Protein AF-A0A4R0YA84-F1 (afdb_monomer_lite)

Secondary structure (DSSP, 8-state):
-PPPPPP-PPPPPP---------------PPPP-------------------------------------------PPPP-PSP---------HHHHHHHHHTTT-SS--HHHHTTTTTSTT--PPPGGGTTTTHHHHHHHHHHHHHH---EEEEE----HHHH-HHHHT-TT--TT-TTTTT--EEEEETTS-HHHHHHHHHHHTTT-EEEESS-------B-TTS-B--PPPPPEEEE----BTTB----EEEE---EEEE-TTT--EEEESS----TT------

Foldseek 3Di:
DDDDDDDDDDDDDDDDDDDDDDDDDDDDDDDDDDDDDDDDDDDDDDDDDDDDDDDDDDDDDDDDDDDDDDDDPPPDDDPPPPDDDPPPPQPDPLVVLQVVVVLQVQPQDGSVQLQAPCPPVQHHGDDPLLSLVQSVQVQVVSVLCVVPVFRKRWHAFAGDLCCLPCVNPVHVPRDNLDVNPSGFKIKIATPPDAPVVSVVVVVVQALPDKTKGQADGDRDWDQDPVNDTNPFADAFPWDFPPDADPVGDTTTTMGRAHWDWDQQDPPRIIMTGRGDDPPPDPDCDHD

pLDDT: mean 70.47, std 22.44, range [32.22, 98.12]

Sequence (287 aa):
MTPPPAWRPSAPASGWRCAGRERMSTRRRRAPRCTHRWASATDATRPPARRDRTATAGPYQCLTGACRRRHSRRRRSAPQQGPGRQDMAFNFDRGRFDRFVAALELKHFTSGELLVGQYRKRNHPPPEELWCNMVPTIIVLDALREKHGGSVQLISGYRSEAYNDPEASNNPGRAKLSYHQAYSAFDFRMEGVKKDDLVKTLQSWNKSKWFTSPVGFARKNANLPSGAVIRIGVMPQVYSLGGFTAWGLLPACAFQFKGWWKSYAKSNFVHFDTRGEKLGSETDEDD

Structure (mmCIF, N/CA/C/O backbone):
data_AF-A0A4R0YA84-F1
#
_entry.id   AF-A0A4R0YA84-F1
#
loop_
_atom_site.group_PDB
_atom_site.id
_atom_site.type_symbol
_atom_site.label_atom_id
_atom_site.label_alt_id
_atom_site.label_comp_id
_atom_site.label_asym_id
_atom_site.label_entity_id
_atom_site.label_seq_id
_atom_site.pdbx_PDB_ins_code
_atom_site.Cartn_x
_atom_site.Cartn_y
_atom_site.Cartn_z
_atom_site.occupancy
_atom_site.B_iso_or_equiv
_atom_site.auth_seq_id
_atom_site.auth_comp_id
_atom_site.auth_asym_id
_atom_site.auth_atom_id
_atom_site.pdbx_PDB_model_num
ATOM 1 N N . MET A 1 1 ? 12.526 -56.088 23.223 1.00 51.94 1 MET A N 1
ATOM 2 C CA . MET A 1 1 ? 12.127 -54.681 22.997 1.00 51.94 1 MET A CA 1
ATOM 3 C C . MET A 1 1 ? 10.798 -54.460 23.692 1.00 51.94 1 MET A C 1
ATOM 5 O O . MET A 1 1 ? 9.910 -55.281 23.505 1.00 51.94 1 MET A O 1
ATOM 9 N N . THR A 1 2 ? 10.679 -53.417 24.507 1.00 49.62 2 THR A N 1
ATOM 10 C CA . THR A 1 2 ? 9.477 -53.133 25.312 1.00 49.62 2 THR A CA 1
ATOM 11 C C . THR A 1 2 ? 8.697 -51.987 24.658 1.00 49.62 2 THR A C 1
ATOM 13 O O . THR A 1 2 ? 9.339 -51.013 24.258 1.00 49.62 2 THR A O 1
ATOM 16 N N . PRO A 1 3 ? 7.361 -52.059 24.511 1.00 57.03 3 PRO A N 1
ATOM 17 C CA . PRO A 1 3 ? 6.587 -50.944 23.968 1.00 57.03 3 PRO A CA 1
ATOM 18 C C . PRO A 1 3 ? 6.582 -49.740 24.933 1.00 57.03 3 PRO A C 1
ATOM 20 O O . PRO A 1 3 ? 6.649 -49.936 26.150 1.00 57.03 3 PRO A O 1
ATOM 23 N N . PRO A 1 4 ? 6.487 -48.497 24.423 1.00 59.09 4 PRO A N 1
ATOM 24 C CA . PRO A 1 4 ? 6.381 -47.305 25.261 1.00 59.09 4 PRO A CA 1
ATOM 25 C C . PRO A 1 4 ? 5.018 -47.237 25.983 1.00 59.09 4 PRO A C 1
ATOM 27 O O . PRO A 1 4 ? 4.022 -47.753 25.468 1.00 59.09 4 PRO A O 1
ATOM 30 N N . PRO A 1 5 ? 4.938 -46.590 27.161 1.00 60.94 5 PRO A N 1
ATOM 31 C CA . PRO A 1 5 ? 3.697 -46.479 27.922 1.00 60.94 5 PRO A CA 1
ATOM 32 C C . PRO A 1 5 ? 2.674 -45.563 27.233 1.00 60.94 5 PRO A C 1
ATOM 34 O O . PRO A 1 5 ? 3.017 -44.509 26.697 1.00 60.94 5 PRO A O 1
ATOM 37 N N . ALA A 1 6 ? 1.396 -45.945 27.292 1.00 52.34 6 ALA A N 1
ATOM 38 C CA . ALA A 1 6 ? 0.301 -45.167 26.720 1.00 52.34 6 ALA A CA 1
ATOM 39 C C . ALA A 1 6 ? 0.068 -43.850 27.485 1.00 52.34 6 ALA A C 1
ATOM 41 O O . ALA A 1 6 ? -0.064 -43.836 28.711 1.00 52.34 6 ALA A O 1
ATOM 42 N N . TRP A 1 7 ? -0.024 -42.744 26.746 1.00 52.88 7 TRP A N 1
ATOM 43 C CA . TRP A 1 7 ? -0.229 -41.404 27.297 1.00 52.88 7 TRP A CA 1
ATOM 44 C C . TRP A 1 7 ? -1.671 -41.236 27.808 1.00 52.88 7 TRP A C 1
ATOM 46 O O . TRP A 1 7 ? -2.624 -41.534 27.088 1.00 52.88 7 TRP A O 1
ATOM 56 N N . ARG A 1 8 ? -1.847 -40.742 29.041 1.00 53.53 8 ARG A N 1
ATOM 57 C CA . ARG A 1 8 ? -3.161 -40.390 29.611 1.00 53.53 8 ARG A CA 1
ATOM 58 C C . ARG A 1 8 ? -3.266 -38.868 29.772 1.00 53.53 8 ARG A C 1
ATOM 60 O O . ARG A 1 8 ? -2.368 -38.291 30.381 1.00 53.53 8 ARG A O 1
ATOM 67 N N . PRO A 1 9 ? -4.342 -38.215 29.295 1.00 48.38 9 PRO A N 1
ATOM 68 C CA . PRO A 1 9 ? -4.555 -36.793 29.537 1.00 48.38 9 PRO A CA 1
ATOM 69 C C . PRO A 1 9 ? -4.981 -36.542 30.992 1.00 48.38 9 PRO A C 1
ATOM 71 O O . PRO A 1 9 ? -5.860 -37.225 31.521 1.00 48.38 9 PRO A O 1
ATOM 74 N N . SER A 1 10 ? -4.382 -35.537 31.629 1.00 52.59 10 SER A N 1
ATOM 75 C CA . SER A 1 10 ? -4.775 -35.074 32.965 1.00 52.59 10 SER A CA 1
ATOM 76 C C . SER A 1 10 ? -6.076 -34.269 32.912 1.00 52.59 10 SER A C 1
ATOM 78 O O . SER A 1 10 ? -6.243 -33.406 32.051 1.00 52.59 10 SER A O 1
ATOM 80 N N . ALA A 1 11 ? -6.984 -34.513 33.858 1.00 50.53 11 ALA A N 1
ATOM 81 C CA . ALA A 1 11 ? -8.213 -33.732 34.005 1.00 50.53 11 ALA A CA 1
ATOM 82 C C . ALA A 1 11 ? -7.928 -32.298 34.514 1.00 50.53 11 ALA A C 1
ATOM 84 O O . ALA A 1 11 ? -6.976 -32.098 35.274 1.00 50.53 11 ALA A O 1
ATOM 85 N N . PRO A 1 12 ? -8.748 -31.294 34.142 1.00 52.34 12 PRO A N 1
ATOM 86 C CA . PRO A 1 12 ? -8.586 -29.924 34.622 1.00 52.34 12 PRO A CA 1
ATOM 87 C C . PRO A 1 12 ? -8.948 -29.806 36.110 1.00 52.34 12 PRO A C 1
ATOM 89 O O . PRO A 1 12 ? -10.011 -30.252 36.543 1.00 52.34 12 PRO A O 1
ATOM 92 N N . ALA A 1 13 ? -8.082 -29.159 36.891 1.00 44.19 13 ALA A N 1
ATOM 93 C CA . ALA A 1 13 ? -8.324 -28.903 38.307 1.00 44.19 13 ALA A CA 1
ATOM 94 C C . ALA A 1 13 ? -9.427 -27.845 38.493 1.00 44.19 13 ALA A C 1
ATOM 96 O O . ALA A 1 13 ? -9.292 -26.699 38.065 1.00 44.19 13 ALA A O 1
ATOM 97 N N . SER A 1 14 ? -10.519 -28.228 39.151 1.00 47.22 14 SER A N 1
ATOM 98 C CA . SER A 1 14 ? -11.661 -27.353 39.412 1.00 47.22 14 SER A CA 1
ATOM 99 C C . SER A 1 14 ? -11.619 -26.728 40.807 1.00 47.22 14 SER A C 1
ATOM 101 O O . SER A 1 14 ? -11.448 -27.443 41.791 1.00 47.22 14 SER A O 1
ATOM 103 N N . GLY A 1 15 ? -11.963 -25.440 40.893 1.00 37.84 15 GLY A N 1
ATOM 104 C CA . GLY A 1 15 ? -12.573 -24.860 42.092 1.00 37.84 15 GLY A CA 1
ATOM 105 C C . GLY A 1 15 ? -11.735 -23.845 42.869 1.00 37.84 15 GLY A C 1
ATOM 106 O O . GLY A 1 15 ? -10.817 -24.202 43.594 1.00 37.84 15 GLY A O 1
ATOM 107 N N . TRP A 1 16 ? -12.194 -22.593 42.838 1.00 38.72 16 TRP A N 1
ATOM 108 C CA . TRP A 1 16 ? -12.132 -21.678 43.980 1.00 38.72 16 TRP A CA 1
ATOM 109 C C . TRP A 1 16 ? -13.525 -21.057 44.163 1.00 38.72 16 TRP A C 1
ATOM 111 O O . TRP A 1 16 ? -14.139 -20.607 43.196 1.00 38.72 16 TRP A O 1
ATOM 121 N N . ARG A 1 17 ? -14.055 -21.081 45.393 1.00 37.03 17 ARG A N 1
ATOM 122 C CA . ARG A 1 17 ? -15.335 -20.455 45.784 1.00 37.03 17 ARG A CA 1
ATOM 123 C C . ARG A 1 17 ? -15.107 -19.409 46.882 1.00 37.03 17 ARG A C 1
ATOM 125 O O . ARG A 1 17 ? -14.028 -19.315 47.454 1.00 37.03 17 ARG A O 1
ATOM 132 N N . CYS A 1 18 ? -16.121 -18.578 47.106 1.00 37.47 18 CYS A N 1
ATOM 133 C CA . CYS A 1 18 ? -15.994 -17.266 47.737 1.00 37.47 18 CYS A CA 1
ATOM 134 C C . CYS A 1 18 ? -16.025 -17.259 49.277 1.00 37.47 18 CYS A C 1
ATOM 136 O O . CYS A 1 18 ? -16.878 -17.903 49.882 1.00 37.47 18 CYS A O 1
ATOM 138 N N . ALA A 1 19 ? -15.232 -16.360 49.868 1.00 36.38 19 ALA A N 1
ATOM 139 C CA . ALA A 1 19 ? -15.530 -15.596 51.088 1.00 36.38 19 ALA A CA 1
ATOM 140 C C . ALA A 1 19 ? -14.684 -14.295 51.050 1.00 36.38 19 ALA A C 1
ATOM 142 O O . ALA A 1 19 ? -13.580 -14.326 50.519 1.00 36.38 19 ALA A O 1
ATOM 143 N N . GLY A 1 20 ? -15.118 -13.124 51.533 1.00 32.22 20 GLY A N 1
ATOM 144 C CA . GLY A 1 20 ? -16.411 -12.761 52.117 1.00 32.22 20 GLY A CA 1
ATOM 145 C C . GLY A 1 20 ? -16.558 -11.239 52.352 1.00 32.22 20 GLY A C 1
ATOM 146 O O . GLY A 1 20 ? -15.794 -10.438 51.825 1.00 32.22 20 GLY A O 1
ATOM 147 N N . ARG A 1 21 ? -17.583 -10.886 53.141 1.00 36.50 21 ARG A N 1
ATOM 148 C CA . ARG A 1 21 ? -17.954 -9.578 53.746 1.00 36.50 21 ARG A CA 1
ATOM 149 C C . ARG A 1 21 ? -16.752 -8.753 54.292 1.00 36.50 21 ARG A C 1
ATOM 151 O O . ARG A 1 21 ? -15.734 -9.341 54.621 1.00 36.50 21 ARG A O 1
ATOM 158 N N . GLU A 1 22 ? -16.792 -7.428 54.512 1.00 37.66 22 GLU A N 1
ATOM 159 C CA . GLU A 1 22 ? -17.895 -6.442 54.578 1.00 37.66 22 GLU A CA 1
ATOM 160 C C . GLU A 1 22 ? -17.374 -4.981 54.604 1.00 37.66 22 GLU A C 1
ATOM 162 O O . GLU A 1 22 ? -16.317 -4.742 55.185 1.00 37.66 22 GLU A O 1
ATOM 167 N N . ARG A 1 23 ? -18.169 -3.997 54.135 1.00 45.00 23 ARG A N 1
ATOM 168 C CA . ARG A 1 23 ? -18.671 -2.832 54.926 1.00 45.00 23 ARG A CA 1
ATOM 169 C C . ARG A 1 23 ? -19.382 -1.783 54.058 1.00 45.00 23 ARG A C 1
ATOM 171 O O . ARG A 1 23 ? -19.025 -1.547 52.909 1.00 45.00 23 ARG A O 1
ATOM 178 N N . MET A 1 24 ? -20.391 -1.130 54.638 1.00 39.88 24 MET A N 1
ATOM 179 C CA . MET A 1 24 ? -21.111 -0.003 54.030 1.00 39.88 24 MET A CA 1
ATOM 180 C C . MET A 1 24 ? -20.363 1.325 54.215 1.00 39.88 24 MET A C 1
ATOM 182 O O . MET A 1 24 ? -19.767 1.560 55.264 1.00 39.88 24 MET A O 1
ATOM 186 N N . SER A 1 25 ? -20.525 2.253 53.268 1.00 46.78 25 SER A N 1
ATOM 187 C CA . SER A 1 25 ? -20.392 3.692 53.529 1.00 46.78 25 SER A CA 1
ATOM 188 C C . SER A 1 25 ? -21.344 4.479 52.627 1.00 46.78 25 SER A C 1
ATOM 190 O O . SER A 1 25 ? -21.153 4.571 51.416 1.00 46.78 25 SER A O 1
ATOM 192 N N . THR A 1 26 ? -22.418 5.018 53.205 1.00 50.72 26 THR A N 1
ATOM 193 C CA . THR A 1 26 ? -23.445 5.775 52.481 1.00 50.72 26 THR A CA 1
ATOM 194 C C . THR A 1 26 ? -23.176 7.277 52.569 1.00 50.72 26 THR A C 1
ATOM 196 O O . THR A 1 26 ? -23.285 7.887 53.631 1.00 50.72 26 THR A O 1
ATOM 199 N N . ARG A 1 27 ? -22.894 7.932 51.434 1.00 48.25 27 ARG A N 1
ATOM 200 C CA . ARG A 1 27 ? -22.882 9.405 51.352 1.00 48.25 27 ARG A CA 1
ATOM 201 C C . ARG A 1 27 ? -23.673 9.927 50.157 1.00 48.25 27 ARG A C 1
ATOM 203 O O . ARG A 1 27 ? -23.158 10.093 49.058 1.00 48.25 27 ARG A O 1
ATOM 210 N N . ARG A 1 28 ? -24.942 10.262 50.415 1.00 47.44 28 ARG A N 1
ATOM 211 C CA . ARG A 1 28 ? -25.769 11.088 49.521 1.00 47.44 28 ARG A CA 1
ATOM 212 C C . ARG A 1 28 ? -25.100 12.456 49.322 1.00 47.44 28 ARG A C 1
ATOM 214 O O . ARG A 1 28 ? -24.876 13.154 50.312 1.00 47.44 28 ARG A O 1
ATOM 221 N N . ARG A 1 29 ? -24.903 12.909 48.079 1.00 49.84 29 ARG A N 1
ATOM 222 C CA . ARG A 1 29 ? -24.816 14.348 47.768 1.00 49.84 29 ARG A CA 1
ATOM 223 C C . ARG A 1 29 ? -25.694 14.719 46.572 1.00 49.84 29 ARG A C 1
ATOM 225 O O . ARG A 1 29 ? -25.728 14.038 45.559 1.00 49.84 29 ARG A O 1
ATOM 232 N N . ARG A 1 30 ? -26.457 15.786 46.808 1.00 39.53 30 ARG A N 1
ATOM 233 C CA . ARG A 1 30 ? -27.555 16.373 46.030 1.00 39.53 30 ARG A CA 1
ATOM 234 C C . ARG A 1 30 ? -27.237 16.555 44.540 1.00 39.53 30 ARG A C 1
ATOM 236 O O . ARG A 1 30 ? -26.178 17.075 44.208 1.00 39.53 30 ARG A O 1
ATOM 243 N N . ALA A 1 31 ? -28.219 16.275 43.684 1.00 42.53 31 ALA A N 1
ATOM 244 C CA . ALA A 1 31 ? -28.292 16.878 42.354 1.00 42.53 31 ALA A CA 1
ATOM 245 C C . ALA A 1 31 ? -28.826 18.325 42.453 1.00 42.53 31 ALA A C 1
ATOM 247 O O . ALA A 1 31 ? -29.695 18.583 43.295 1.00 42.53 31 ALA A O 1
ATOM 248 N N . PRO A 1 32 ? -28.366 19.263 41.607 1.00 54.94 32 PRO A N 1
ATOM 249 C CA . PRO A 1 32 ? -29.012 20.557 41.435 1.00 54.94 32 PRO A CA 1
ATOM 250 C C . PRO A 1 32 ? -30.227 20.436 40.500 1.00 54.94 32 PRO A C 1
ATOM 252 O O . PRO A 1 32 ? -30.140 19.859 39.418 1.00 54.94 32 PRO A O 1
ATOM 255 N N . ARG A 1 33 ? -31.358 21.031 40.893 1.00 41.28 33 ARG A N 1
ATOM 256 C CA . ARG A 1 33 ? -32.394 21.459 39.941 1.00 41.28 33 ARG A CA 1
ATOM 257 C C . ARG A 1 33 ? -32.034 22.868 39.471 1.00 41.28 33 ARG A C 1
ATOM 259 O O . ARG A 1 33 ? -31.816 23.724 40.322 1.00 41.28 33 ARG A O 1
ATOM 266 N N . CYS A 1 34 ? -32.092 23.117 38.168 1.00 40.22 34 CYS A N 1
ATOM 267 C CA . CYS A 1 34 ? -32.329 24.455 37.625 1.00 40.22 34 CYS A CA 1
ATOM 268 C C . CYS A 1 34 ? -33.628 24.429 36.814 1.00 40.22 34 CYS A C 1
ATOM 270 O O . CYS A 1 34 ? -33.989 23.404 36.235 1.00 40.22 34 CYS A O 1
ATOM 272 N N . THR A 1 35 ? -34.352 25.541 36.835 1.00 47.75 35 THR A N 1
ATOM 273 C CA . THR A 1 35 ? -35.700 25.697 36.275 1.00 47.75 35 THR A CA 1
ATOM 274 C C . THR A 1 35 ? -35.730 26.788 35.202 1.00 47.75 35 THR A C 1
ATOM 276 O O . THR A 1 35 ? -34.770 27.533 35.039 1.00 47.75 35 THR A O 1
ATOM 279 N N . HIS A 1 36 ? -36.898 26.925 34.565 1.00 37.25 36 HIS A N 1
ATOM 280 C CA . HIS A 1 36 ? -37.317 27.998 33.650 1.00 37.25 36 HIS A CA 1
ATOM 281 C C . HIS A 1 36 ? -36.824 27.934 32.195 1.00 37.25 36 HIS A C 1
ATOM 283 O O . HIS A 1 36 ? -35.796 27.337 31.904 1.00 37.25 36 HIS A O 1
ATOM 289 N N . ARG A 1 37 ? -37.500 28.604 31.246 1.00 34.38 37 ARG A N 1
ATOM 290 C CA . ARG A 1 37 ? -38.961 28.722 30.973 1.00 34.38 37 ARG A CA 1
ATOM 291 C C . ARG A 1 37 ? -39.111 29.390 29.594 1.00 34.38 37 ARG A C 1
ATOM 293 O O . ARG A 1 37 ? -38.464 30.394 29.362 1.00 34.38 37 ARG A O 1
ATOM 300 N N . TRP A 1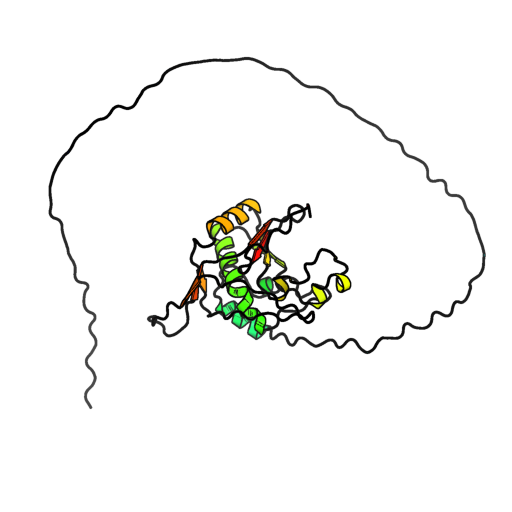 38 ? -39.985 28.835 28.751 1.00 37.88 38 TRP A N 1
ATOM 301 C CA . TRP A 1 38 ? -40.654 29.419 27.568 1.00 37.88 38 TRP A CA 1
ATOM 302 C C . TRP A 1 38 ? -40.111 30.719 26.931 1.00 37.88 38 TRP A C 1
ATOM 304 O O . TRP A 1 38 ? -40.182 31.789 27.530 1.00 37.88 38 TRP A O 1
ATOM 314 N N . ALA A 1 39 ? -39.883 30.649 25.619 1.00 36.38 39 ALA A N 1
ATOM 315 C CA . ALA A 1 39 ? -40.361 31.654 24.666 1.00 36.38 39 ALA A CA 1
ATOM 316 C C . ALA A 1 39 ? -40.902 30.921 23.419 1.00 36.38 39 ALA A C 1
ATOM 318 O O . ALA A 1 39 ? -40.421 29.829 23.110 1.00 36.38 39 ALA A O 1
ATOM 319 N N . SER A 1 40 ? -41.903 31.486 22.738 1.00 40.16 40 SER A N 1
ATOM 320 C CA . SER A 1 40 ? -42.631 30.835 21.635 1.00 40.16 40 SER A CA 1
ATOM 321 C C . SER A 1 40 ? -42.991 31.837 20.537 1.00 40.16 40 SER A C 1
ATOM 323 O O . SER A 1 40 ? -43.444 32.928 20.873 1.00 40.16 40 SER A O 1
ATOM 325 N N . ALA A 1 41 ? -42.922 31.401 19.269 1.00 36.56 41 ALA A N 1
ATOM 326 C CA . ALA A 1 41 ? -43.394 32.114 18.065 1.00 36.56 41 ALA A CA 1
ATOM 327 C C . ALA A 1 41 ? -42.689 33.471 17.777 1.00 36.56 41 ALA A C 1
ATOM 329 O O . ALA A 1 41 ? -41.923 33.960 18.600 1.00 36.56 41 ALA A O 1
ATOM 330 N N . THR A 1 42 ? -42.870 34.122 16.621 1.00 41.97 42 THR A N 1
ATOM 331 C 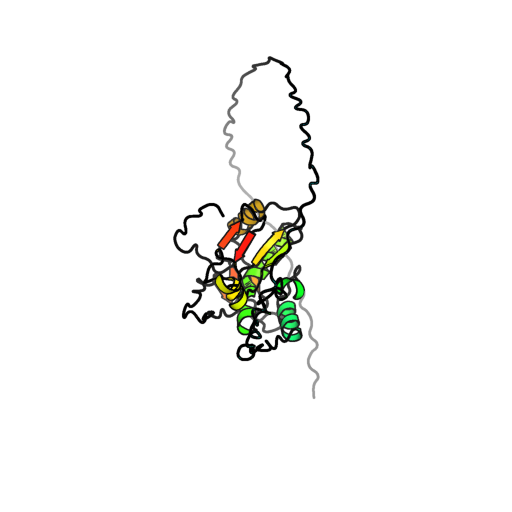CA . THR A 1 42 ? -43.480 33.705 15.332 1.00 41.97 42 THR A CA 1
ATOM 332 C C . THR A 1 42 ? -42.342 33.360 14.321 1.00 41.97 42 THR A C 1
ATOM 334 O O . THR A 1 42 ? -41.306 32.887 14.782 1.00 41.97 42 THR A O 1
ATOM 337 N N . ASP A 1 43 ? -42.381 33.424 12.979 1.00 36.69 43 ASP A N 1
ATOM 338 C CA . ASP A 1 43 ? -43.385 33.827 11.975 1.00 36.69 43 ASP A CA 1
ATOM 339 C C . ASP A 1 43 ? -43.133 33.137 10.610 1.00 36.69 43 ASP A C 1
ATOM 341 O O . ASP A 1 43 ? -42.229 32.309 10.481 1.00 36.69 43 ASP A O 1
ATOM 345 N N . ALA A 1 44 ? -43.916 33.482 9.581 1.00 42.12 44 ALA A N 1
ATOM 346 C CA . ALA A 1 44 ? -43.767 33.015 8.202 1.00 42.12 44 ALA A CA 1
ATOM 347 C C . ALA A 1 44 ? -43.346 34.130 7.223 1.00 42.12 44 ALA A C 1
ATOM 349 O O . ALA A 1 44 ? -43.675 35.300 7.402 1.00 42.12 44 ALA A O 1
ATOM 350 N N . THR A 1 45 ? -42.718 33.766 6.097 1.00 45.12 45 THR A N 1
ATOM 351 C CA . THR A 1 45 ? -42.901 34.481 4.812 1.00 45.12 45 THR A CA 1
ATOM 352 C C . THR A 1 45 ? -42.491 33.616 3.609 1.00 45.12 45 THR A C 1
ATOM 354 O O . THR A 1 45 ? -41.810 32.602 3.753 1.00 45.12 45 THR A O 1
ATOM 357 N N . ARG A 1 46 ? -42.975 33.978 2.411 1.00 40.50 46 ARG A N 1
ATOM 358 C CA . ARG A 1 46 ? -42.844 33.227 1.140 1.00 40.50 46 ARG A CA 1
ATOM 359 C C . ARG A 1 46 ? -41.859 33.909 0.159 1.00 40.50 46 ARG A C 1
ATOM 361 O O . ARG A 1 46 ? -41.570 35.089 0.338 1.00 40.50 46 ARG A O 1
ATOM 368 N N . PRO A 1 47 ? -41.376 33.210 -0.891 1.00 62.34 47 PRO A N 1
ATOM 369 C CA . PRO A 1 47 ? -40.459 33.763 -1.896 1.00 62.34 47 PRO A CA 1
ATOM 370 C C . PRO A 1 47 ? -41.192 34.558 -2.994 1.00 62.34 47 PRO A C 1
ATOM 372 O O . PRO A 1 47 ? -42.411 34.432 -3.149 1.00 62.34 47 PRO A O 1
ATOM 375 N N . PRO A 1 48 ? -40.448 35.325 -3.810 1.00 60.06 48 PRO A N 1
ATOM 376 C CA . PRO A 1 48 ? -40.289 34.961 -5.233 1.00 60.06 48 PRO A CA 1
ATOM 377 C C . PRO A 1 48 ? -38.809 35.158 -5.695 1.00 60.06 48 PRO A C 1
ATOM 379 O O . PRO A 1 48 ? -37.943 35.360 -4.854 1.00 60.06 48 PRO A O 1
ATOM 382 N N . ALA A 1 49 ? -38.380 35.071 -6.965 1.00 39.97 49 ALA A N 1
ATOM 383 C CA . ALA A 1 49 ? -39.073 34.976 -8.255 1.00 39.97 49 ALA A CA 1
ATOM 384 C C . ALA A 1 49 ? -38.244 34.208 -9.317 1.00 39.97 49 ALA A C 1
ATOM 386 O O . ALA A 1 49 ? -37.051 33.967 -9.143 1.00 39.97 49 ALA A O 1
ATOM 387 N N . ARG A 1 50 ? -38.866 33.900 -10.467 1.00 45.06 50 ARG A N 1
ATOM 388 C CA . ARG A 1 50 ? -38.181 33.462 -11.701 1.00 45.06 50 ARG A CA 1
ATOM 389 C C . ARG A 1 50 ? -37.192 34.518 -12.223 1.00 45.06 50 ARG A C 1
ATOM 391 O O . ARG A 1 50 ? -37.468 35.712 -12.120 1.00 45.06 50 ARG A O 1
ATOM 398 N N . ARG A 1 51 ? -36.213 34.077 -13.024 1.00 51.06 51 ARG A N 1
ATOM 399 C CA . ARG A 1 51 ? -35.909 34.733 -14.312 1.00 51.06 51 ARG A CA 1
ATOM 400 C C . ARG A 1 51 ? -35.653 33.707 -15.413 1.00 51.06 51 ARG A C 1
ATOM 402 O O . ARG A 1 51 ? -34.612 33.060 -15.432 1.00 51.06 51 ARG A O 1
ATOM 409 N N . ASP A 1 52 ? -36.586 33.625 -16.353 1.00 42.22 52 ASP A N 1
ATOM 410 C CA . ASP A 1 52 ? -36.343 33.039 -17.668 1.00 42.22 52 ASP A CA 1
ATOM 411 C C . ASP A 1 52 ? -35.368 33.934 -18.459 1.00 42.22 52 ASP A C 1
ATOM 413 O O . ASP A 1 52 ? -35.440 35.165 -18.374 1.00 42.22 52 ASP A O 1
ATOM 417 N N . ARG A 1 53 ? -34.488 33.342 -19.275 1.00 47.56 53 ARG A N 1
ATOM 418 C CA . ARG A 1 53 ? -33.847 34.040 -20.402 1.00 47.56 53 ARG A CA 1
ATOM 419 C C . ARG A 1 53 ? -33.812 33.141 -21.628 1.00 47.56 53 ARG A C 1
ATOM 421 O O . ARG A 1 53 ? -33.210 32.073 -21.623 1.00 47.56 53 ARG A O 1
ATOM 428 N N . THR A 1 54 ? -34.490 33.602 -22.668 1.00 42.25 54 THR A N 1
ATOM 429 C CA . THR A 1 54 ? -34.640 32.931 -23.956 1.00 42.25 54 THR A CA 1
ATOM 430 C C . THR A 1 54 ? -33.427 33.116 -24.863 1.00 42.25 54 THR A C 1
ATOM 432 O O . THR A 1 54 ? -32.763 34.147 -24.824 1.00 42.25 54 THR A O 1
ATOM 435 N N . ALA A 1 55 ? -33.233 32.102 -25.704 1.00 41.50 55 ALA A N 1
ATOM 436 C CA . ALA A 1 55 ? -32.534 32.054 -26.987 1.00 41.50 55 ALA A CA 1
ATOM 437 C C . ALA A 1 55 ? -31.909 33.336 -27.582 1.00 41.50 55 ALA A C 1
ATOM 439 O O . ALA A 1 55 ? -32.587 34.342 -27.781 1.00 41.50 55 ALA A O 1
ATOM 440 N N . THR A 1 56 ? -30.705 33.152 -28.137 1.00 41.47 56 THR A N 1
ATOM 441 C CA . THR A 1 56 ? -30.335 33.747 -29.430 1.00 41.47 56 THR A CA 1
ATOM 442 C C . THR A 1 56 ? -29.686 32.669 -30.301 1.00 41.47 56 THR A C 1
ATOM 444 O O . THR A 1 56 ? -28.645 32.129 -29.935 1.00 41.47 56 THR A O 1
ATOM 447 N N . ALA A 1 57 ? -30.287 32.347 -31.447 1.00 41.38 57 ALA A N 1
ATOM 448 C CA . ALA A 1 57 ? -29.652 31.533 -32.484 1.00 41.38 57 ALA A CA 1
ATOM 449 C C . ALA A 1 57 ? -29.033 32.458 -33.544 1.00 41.38 57 ALA A C 1
ATOM 451 O O . ALA A 1 57 ? -29.659 33.441 -33.937 1.00 41.38 57 ALA A O 1
ATOM 452 N N . GLY A 1 58 ? -27.816 32.152 -34.000 1.00 34.81 58 GLY A N 1
ATOM 453 C CA . GLY A 1 58 ? -27.110 32.894 -35.052 1.00 34.81 58 GLY A CA 1
ATOM 454 C C . GLY A 1 58 ? -26.859 32.008 -36.281 1.00 34.81 58 GLY A C 1
ATOM 455 O O . GLY A 1 58 ? -26.506 30.841 -36.101 1.00 34.81 58 GLY A O 1
ATOM 456 N N . PRO A 1 59 ? -27.046 32.508 -37.518 1.00 47.69 59 PRO A N 1
ATOM 457 C CA . PRO A 1 59 ? -26.947 31.685 -38.721 1.00 47.69 59 PRO A CA 1
ATOM 458 C C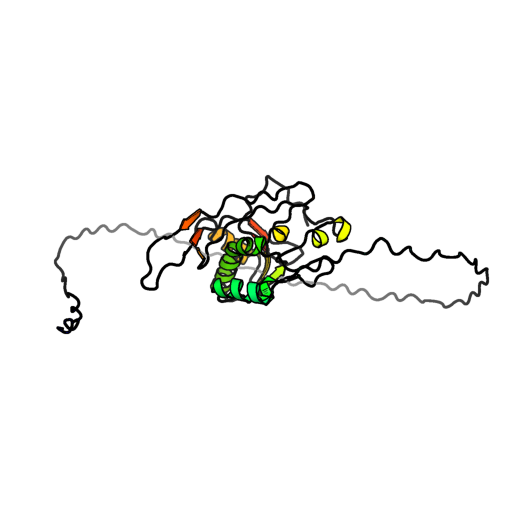 . PRO A 1 59 ? -25.500 31.506 -39.199 1.00 47.69 59 PRO A C 1
ATOM 460 O O . PRO A 1 59 ? -24.755 32.475 -39.337 1.00 47.69 59 PRO A O 1
ATOM 463 N N . TYR A 1 60 ? -25.131 30.277 -39.566 1.00 34.44 60 TYR A N 1
ATOM 464 C CA . TYR A 1 60 ? -23.943 30.021 -40.382 1.00 34.44 60 TYR A CA 1
ATOM 465 C C . TYR A 1 60 ? -24.308 30.129 -41.865 1.00 34.44 60 TYR A C 1
ATOM 467 O O . TYR A 1 60 ? -25.015 29.277 -42.400 1.00 34.44 60 TYR A O 1
ATOM 475 N N . GLN A 1 61 ? -23.819 31.171 -42.537 1.00 38.25 61 GLN A N 1
ATOM 476 C CA . GLN A 1 61 ? -23.905 31.283 -43.993 1.00 38.25 61 GLN A CA 1
ATOM 477 C C . GLN A 1 61 ? -22.810 30.441 -44.658 1.00 38.25 61 GLN A C 1
ATOM 479 O O . GLN A 1 61 ? -21.629 30.570 -44.333 1.00 38.25 61 GLN A O 1
ATOM 484 N N . CYS A 1 62 ? -23.184 29.619 -45.637 1.00 34.28 62 CYS A N 1
ATOM 485 C CA . CYS A 1 62 ? -22.223 29.036 -46.566 1.00 34.28 62 CYS A CA 1
ATOM 486 C C . CYS A 1 62 ? -21.808 30.086 -47.603 1.00 34.28 62 CYS A C 1
ATOM 488 O O . CYS A 1 62 ? -22.666 30.639 -48.287 1.00 34.28 62 CYS A O 1
ATOM 490 N N . LEU A 1 63 ? -20.502 30.293 -47.790 1.00 39.97 63 LEU A N 1
ATOM 491 C CA . LEU A 1 63 ? -19.965 30.966 -48.974 1.00 39.97 63 LEU A CA 1
ATOM 492 C C . LEU A 1 63 ? -18.867 30.121 -49.621 1.00 39.97 63 LEU A C 1
ATOM 494 O O . LEU A 1 63 ? -17.919 29.670 -48.979 1.00 39.97 63 LEU A O 1
ATOM 498 N N . THR A 1 64 ? -19.021 29.902 -50.923 1.00 44.19 64 THR A N 1
ATOM 499 C CA . THR A 1 64 ? -18.097 29.153 -51.776 1.00 44.19 64 THR A CA 1
ATOM 500 C C . THR A 1 64 ? -16.872 29.996 -52.127 1.00 44.19 64 THR A C 1
ATOM 502 O O . THR A 1 64 ? -17.022 31.090 -52.666 1.00 44.19 64 THR A O 1
ATOM 505 N N . GLY A 1 65 ? -15.661 29.474 -51.908 1.00 38.06 65 GLY A N 1
ATOM 506 C CA . GLY A 1 65 ? -14.412 30.181 -52.222 1.00 38.06 65 GLY A CA 1
ATOM 507 C C . GLY A 1 65 ? -13.298 29.244 -52.686 1.00 38.06 65 GLY A C 1
ATOM 508 O O . GLY A 1 65 ? -12.501 28.767 -51.882 1.00 38.06 65 GLY A O 1
ATOM 509 N N . ALA A 1 66 ? -13.222 28.970 -53.990 1.00 46.91 66 ALA A N 1
ATOM 510 C CA . ALA A 1 66 ? -12.187 28.107 -54.555 1.00 46.91 66 ALA A CA 1
ATOM 511 C C . ALA A 1 66 ? -10.840 28.846 -54.683 1.00 46.91 66 ALA A C 1
ATOM 513 O O . ALA A 1 66 ? -10.678 29.701 -55.551 1.00 46.91 66 ALA A O 1
ATOM 514 N N . CYS A 1 67 ? -9.841 28.476 -53.873 1.00 38.06 67 CYS A N 1
ATOM 515 C CA . CYS A 1 67 ? -8.494 29.050 -53.951 1.00 38.06 67 CYS A CA 1
ATOM 516 C C . CYS A 1 67 ? -7.439 27.996 -54.337 1.00 38.06 67 CYS A C 1
ATOM 518 O O . CYS A 1 67 ? -6.937 27.241 -53.504 1.00 38.06 67 CYS A O 1
ATOM 520 N N . ARG A 1 68 ? -7.072 27.946 -55.625 1.00 48.62 68 ARG A N 1
ATOM 521 C CA . ARG A 1 68 ? -5.907 27.177 -56.101 1.00 48.62 68 ARG A CA 1
ATOM 522 C C . ARG A 1 68 ? -4.611 27.875 -55.666 1.00 48.62 68 ARG A C 1
ATOM 524 O O . ARG A 1 68 ? -4.419 29.016 -56.081 1.00 48.62 68 ARG A O 1
ATOM 531 N N . ARG A 1 69 ? -3.649 27.167 -55.043 1.00 42.28 69 ARG A N 1
ATOM 532 C CA . ARG A 1 69 ? -2.198 27.330 -55.340 1.00 42.28 69 ARG A CA 1
ATOM 533 C C . ARG A 1 69 ? -1.267 26.295 -54.673 1.00 42.28 69 ARG A C 1
ATOM 535 O O . ARG A 1 69 ? -1.253 26.135 -53.465 1.00 42.28 69 ARG A O 1
ATOM 542 N N . ARG A 1 70 ? -0.380 25.740 -55.514 1.00 43.44 70 ARG A N 1
ATOM 543 C CA . ARG A 1 70 ? 1.006 25.290 -55.237 1.00 43.44 70 ARG A CA 1
ATOM 544 C C . ARG A 1 70 ? 1.229 24.205 -54.164 1.00 43.44 70 ARG A C 1
ATOM 546 O O . ARG A 1 70 ? 1.607 24.491 -53.034 1.00 43.44 70 ARG A O 1
ATOM 553 N N . HIS A 1 71 ? 1.228 22.944 -54.608 1.00 41.22 71 HIS A N 1
ATOM 554 C CA . HIS A 1 71 ? 1.968 21.869 -53.935 1.00 41.22 71 HIS A CA 1
ATOM 555 C C . HIS A 1 71 ? 3.485 22.133 -53.983 1.00 41.22 71 HIS A C 1
ATOM 557 O O . HIS A 1 71 ? 4.144 21.829 -54.977 1.00 41.22 71 HIS A O 1
ATOM 563 N N . SER A 1 72 ? 4.071 22.641 -52.900 1.00 47.69 72 SER A N 1
ATOM 564 C CA . SER A 1 72 ? 5.520 22.588 -52.701 1.00 47.69 72 SER A CA 1
ATOM 565 C C . SER A 1 72 ? 5.908 21.204 -52.162 1.00 47.69 72 SER A C 1
ATOM 567 O O . SER A 1 72 ? 5.614 20.850 -51.020 1.00 47.69 72 SER A O 1
ATOM 569 N N . ARG A 1 73 ? 6.576 20.386 -52.989 1.00 50.69 73 ARG A N 1
ATOM 570 C CA . ARG A 1 73 ? 7.109 19.068 -52.589 1.00 50.69 73 ARG A CA 1
ATOM 571 C C . ARG A 1 73 ? 8.287 19.224 -51.611 1.00 50.69 73 ARG A C 1
ATOM 573 O O . ARG A 1 73 ? 9.435 18.968 -51.968 1.00 50.69 73 ARG A O 1
ATOM 580 N N . ARG A 1 74 ? 8.020 19.588 -50.350 1.00 49.22 74 ARG A N 1
ATOM 581 C CA . ARG A 1 74 ? 8.973 19.338 -49.257 1.00 49.22 74 ARG A CA 1
ATOM 582 C C . ARG A 1 74 ? 9.149 17.824 -49.130 1.00 49.22 74 ARG A C 1
ATOM 584 O O . ARG A 1 74 ? 8.267 17.149 -48.600 1.00 49.22 74 ARG A O 1
ATOM 591 N N . ARG A 1 75 ? 10.287 17.297 -49.600 1.00 52.91 75 ARG A N 1
ATOM 592 C CA . ARG A 1 75 ? 10.768 15.964 -49.212 1.00 52.91 75 ARG A CA 1
ATOM 593 C C . ARG A 1 75 ? 10.867 15.951 -47.686 1.00 52.91 75 ARG A C 1
ATOM 595 O O . ARG A 1 75 ? 11.780 16.550 -47.127 1.00 52.91 75 ARG A O 1
ATOM 602 N N . ARG A 1 76 ? 9.910 15.312 -47.009 1.00 49.31 76 ARG A N 1
ATOM 603 C CA . ARG A 1 76 ? 10.080 14.952 -45.601 1.00 49.31 76 ARG A CA 1
ATOM 604 C C . ARG A 1 76 ? 11.096 13.819 -45.582 1.00 49.31 76 ARG A C 1
ATOM 606 O O . ARG A 1 76 ? 10.790 12.738 -46.079 1.00 49.31 76 ARG A O 1
ATOM 613 N N . SER A 1 77 ? 12.293 14.079 -45.065 1.00 53.72 77 SER A N 1
ATOM 614 C CA . SER A 1 77 ? 13.225 13.011 -44.705 1.00 53.72 77 SER A CA 1
ATOM 615 C C . SER A 1 77 ? 12.481 12.008 -43.828 1.00 53.72 77 SER A C 1
ATOM 617 O O . SER A 1 77 ? 11.719 12.419 -42.947 1.00 53.72 77 SER A O 1
ATOM 619 N N . ALA A 1 78 ? 12.657 10.711 -44.084 1.00 50.88 78 ALA A N 1
ATOM 620 C CA . ALA A 1 78 ? 12.079 9.693 -43.217 1.00 50.88 78 ALA A CA 1
ATOM 621 C C . ALA A 1 78 ? 12.570 9.933 -41.777 1.00 50.88 78 ALA A C 1
ATOM 623 O O . ALA A 1 78 ? 13.743 10.283 -41.603 1.00 50.88 78 ALA A O 1
ATOM 624 N N . PRO A 1 79 ? 11.711 9.789 -40.751 1.00 54.88 79 PRO A N 1
ATOM 625 C CA . PRO A 1 79 ? 12.172 9.883 -39.376 1.00 54.88 79 PRO A CA 1
ATOM 626 C C . PRO A 1 79 ? 13.235 8.805 -39.168 1.00 54.88 79 PRO A C 1
ATOM 628 O O . PRO A 1 79 ? 12.954 7.619 -39.354 1.00 54.88 79 PRO A O 1
ATOM 631 N N . GLN A 1 80 ? 14.456 9.216 -38.816 1.00 44.69 80 GLN A N 1
ATOM 632 C CA . GLN A 1 80 ? 15.480 8.270 -38.394 1.00 44.69 80 GLN A CA 1
ATOM 633 C C . GLN A 1 80 ? 14.914 7.493 -37.209 1.00 44.69 80 GLN A C 1
ATOM 635 O O . GLN A 1 80 ? 14.564 8.075 -36.180 1.00 44.69 80 GLN A O 1
ATOM 640 N N . GLN A 1 81 ? 14.783 6.180 -37.377 1.00 41.72 81 GLN A N 1
ATOM 641 C CA . GLN A 1 81 ? 14.478 5.295 -36.268 1.00 41.72 81 GLN A CA 1
ATOM 642 C C . GLN A 1 81 ? 15.700 5.346 -35.352 1.00 41.72 81 GLN A C 1
ATOM 644 O O . GLN A 1 81 ? 16.775 4.876 -35.722 1.00 41.72 81 GLN A O 1
ATOM 649 N N . GLY A 1 82 ? 15.554 6.027 -34.211 1.00 43.25 82 GLY A N 1
ATOM 650 C CA . GLY A 1 82 ? 16.621 6.142 -33.221 1.00 43.25 82 GLY A CA 1
ATOM 651 C C . GLY A 1 82 ? 17.093 4.760 -32.756 1.00 43.25 82 GLY A C 1
ATOM 652 O O . GLY A 1 82 ? 16.347 3.788 -32.917 1.00 43.25 82 GLY A O 1
ATOM 653 N N . PRO A 1 83 ? 18.313 4.660 -32.192 1.00 41.75 83 PRO A N 1
ATOM 654 C CA . PRO A 1 83 ? 18.881 3.389 -31.755 1.00 41.75 83 PRO A CA 1
ATOM 655 C C . PRO A 1 83 ? 17.864 2.622 -30.912 1.00 41.75 83 PRO A C 1
ATOM 657 O O . PRO A 1 83 ? 17.220 3.200 -30.033 1.00 41.75 83 PRO A O 1
ATOM 660 N N . GLY A 1 84 ? 17.686 1.345 -31.264 1.00 40.44 84 GLY A N 1
ATOM 661 C CA . GLY A 1 84 ? 16.538 0.545 -30.857 1.00 40.44 84 GLY A CA 1
ATOM 662 C C . GLY A 1 84 ? 16.261 0.674 -29.369 1.00 40.44 84 GLY A C 1
ATOM 663 O O . GLY A 1 84 ? 17.135 0.404 -28.544 1.00 40.44 84 GLY A O 1
ATOM 664 N N . ARG A 1 85 ? 15.035 1.094 -29.041 1.00 47.84 85 ARG A N 1
ATOM 665 C CA . ARG A 1 85 ? 14.537 1.129 -27.670 1.00 47.84 85 ARG A CA 1
ATOM 666 C C . ARG A 1 85 ? 14.758 -0.253 -27.072 1.00 47.84 85 ARG A C 1
ATOM 668 O O . ARG A 1 85 ? 14.088 -1.202 -27.470 1.00 47.84 85 ARG A O 1
ATOM 675 N N . GLN A 1 86 ? 15.714 -0.363 -26.155 1.00 43.69 86 GLN A N 1
ATOM 676 C CA . GLN A 1 86 ? 15.930 -1.596 -25.419 1.00 43.69 86 GLN A CA 1
ATOM 677 C C . GLN A 1 86 ? 14.739 -1.762 -24.484 1.00 43.69 86 GLN A C 1
ATOM 679 O O . GLN A 1 86 ? 14.724 -1.243 -23.367 1.00 43.69 86 GLN A O 1
ATOM 684 N N . ASP A 1 87 ? 13.713 -2.450 -24.981 1.00 48.09 87 ASP A N 1
ATOM 685 C CA . ASP A 1 87 ? 12.642 -2.998 -24.169 1.00 48.09 87 ASP A CA 1
ATOM 686 C C . ASP A 1 87 ? 13.278 -4.090 -23.295 1.00 48.09 87 ASP A C 1
ATOM 688 O O . ASP A 1 87 ? 13.241 -5.280 -23.602 1.00 48.09 87 ASP A O 1
ATOM 692 N N . MET A 1 88 ? 13.926 -3.636 -22.215 1.00 54.41 88 MET A N 1
ATOM 693 C CA . MET A 1 88 ? 14.331 -4.434 -21.066 1.00 54.41 88 MET A CA 1
ATOM 694 C C . MET A 1 88 ? 13.104 -5.230 -20.641 1.00 54.41 88 MET A C 1
ATOM 696 O O . MET A 1 88 ? 12.189 -4.690 -20.014 1.00 54.41 88 MET A O 1
ATOM 700 N N . ALA A 1 89 ? 13.052 -6.495 -21.051 1.00 57.12 89 ALA A N 1
ATOM 701 C CA . ALA A 1 89 ? 11.942 -7.377 -20.761 1.00 57.12 89 ALA A CA 1
ATOM 702 C C . ALA A 1 89 ? 11.971 -7.684 -19.262 1.00 57.12 89 ALA A C 1
ATOM 704 O O . ALA A 1 89 ? 12.625 -8.629 -18.825 1.00 57.12 89 ALA A O 1
ATOM 705 N N . PHE A 1 90 ? 11.303 -6.835 -18.474 1.00 69.44 90 PHE A N 1
ATOM 706 C CA . PHE A 1 90 ? 11.123 -7.010 -17.038 1.00 69.44 90 PHE A CA 1
ATOM 707 C C . PHE A 1 90 ? 10.464 -8.369 -16.805 1.00 69.44 90 PHE A C 1
ATOM 709 O O . PHE A 1 90 ? 9.249 -8.513 -16.952 1.00 69.44 90 PHE A O 1
ATOM 716 N N . ASN A 1 91 ? 11.291 -9.367 -16.481 1.00 86.12 91 ASN A N 1
ATOM 717 C CA . ASN A 1 91 ? 10.892 -10.757 -16.315 1.00 86.12 91 ASN A CA 1
ATOM 718 C C . ASN A 1 91 ? 10.158 -10.932 -14.980 1.00 86.12 91 ASN A C 1
ATOM 720 O O . ASN A 1 91 ? 10.684 -11.463 -14.003 1.00 86.12 91 ASN A O 1
ATOM 724 N N . PHE A 1 92 ? 8.952 -10.378 -14.928 1.00 93.00 92 PHE A N 1
ATOM 725 C CA . PHE A 1 92 ? 8.091 -10.399 -13.765 1.00 93.00 92 PHE A CA 1
ATOM 726 C C . PHE A 1 92 ? 7.483 -11.794 -13.607 1.00 93.00 92 PHE A C 1
ATOM 728 O O . PHE A 1 92 ? 6.501 -12.137 -14.270 1.00 93.00 92 PHE A O 1
ATOM 735 N N . ASP A 1 93 ? 8.064 -12.595 -12.710 1.00 95.44 93 ASP A N 1
ATOM 736 C CA . ASP A 1 93 ? 7.506 -13.884 -12.300 1.00 95.44 93 ASP A CA 1
ATOM 737 C C . ASP A 1 93 ? 6.193 -13.660 -11.535 1.00 95.44 93 ASP A C 1
ATOM 739 O O . ASP A 1 93 ? 6.142 -13.536 -10.305 1.00 95.44 93 ASP A O 1
ATOM 743 N N . ARG A 1 94 ? 5.107 -13.612 -12.309 1.00 95.75 94 ARG A N 1
ATOM 744 C CA . ARG A 1 94 ? 3.743 -13.462 -11.813 1.00 95.75 94 ARG A CA 1
ATOM 745 C C . ARG A 1 94 ? 3.383 -14.556 -10.807 1.00 95.75 94 ARG A C 1
ATOM 747 O O . ARG A 1 94 ? 2.768 -14.245 -9.795 1.00 95.75 94 ARG A O 1
ATOM 754 N N . GLY A 1 95 ? 3.810 -15.799 -11.036 1.00 97.06 95 GLY A N 1
ATOM 755 C CA . GLY A 1 95 ? 3.514 -16.918 -10.140 1.00 97.06 95 GLY A CA 1
ATOM 756 C C . GLY A 1 95 ? 4.219 -16.795 -8.787 1.00 97.06 95 GLY A C 1
ATOM 757 O O . GLY A 1 95 ? 3.656 -17.162 -7.757 1.00 97.06 95 GLY A O 1
ATOM 758 N N . ARG A 1 96 ? 5.437 -16.247 -8.758 1.00 96.56 96 ARG A N 1
ATOM 759 C CA . ARG A 1 96 ? 6.166 -15.931 -7.521 1.00 96.56 96 ARG A CA 1
ATOM 760 C C . ARG A 1 96 ? 5.561 -14.734 -6.794 1.00 96.56 96 ARG A C 1
ATOM 762 O O . ARG A 1 96 ? 5.477 -14.785 -5.571 1.00 96.56 96 ARG A O 1
ATOM 769 N N . PHE A 1 97 ? 5.059 -13.730 -7.517 1.00 97.06 97 PHE A N 1
ATOM 770 C CA . PHE A 1 97 ? 4.278 -12.645 -6.914 1.00 97.06 97 PHE A CA 1
ATOM 771 C C . PHE A 1 97 ? 2.955 -13.149 -6.321 1.00 97.06 97 PHE A C 1
ATOM 773 O O . PHE A 1 97 ? 2.625 -12.810 -5.189 1.00 97.06 97 PHE A O 1
ATOM 780 N N . ASP A 1 98 ? 2.224 -14.011 -7.033 1.00 97.81 98 ASP A N 1
ATOM 781 C CA . ASP A 1 98 ? 0.982 -14.618 -6.541 1.00 97.81 98 ASP A CA 1
ATOM 782 C C . ASP A 1 98 ? 1.231 -15.441 -5.262 1.00 97.81 98 ASP A C 1
ATOM 784 O O . ASP A 1 98 ? 0.504 -15.279 -4.282 1.00 97.81 98 ASP A O 1
ATOM 788 N N . ARG A 1 99 ? 2.307 -16.246 -5.217 1.00 97.00 99 ARG A N 1
ATOM 789 C CA . ARG A 1 99 ? 2.734 -16.964 -3.998 1.00 97.00 99 ARG A CA 1
ATOM 790 C C . ARG A 1 99 ? 3.133 -16.018 -2.861 1.00 97.00 99 ARG A C 1
ATOM 792 O O . ARG A 1 99 ? 2.769 -16.273 -1.718 1.00 97.00 99 ARG A O 1
ATOM 799 N N . PHE A 1 100 ? 3.852 -14.934 -3.161 1.00 95.75 100 PHE A N 1
ATOM 800 C CA . PHE A 1 100 ? 4.230 -13.926 -2.166 1.00 95.75 100 PHE A CA 1
ATOM 801 C C . PHE A 1 100 ? 2.999 -13.257 -1.543 1.00 95.75 100 PHE A C 1
ATOM 803 O O . PHE A 1 100 ? 2.926 -13.150 -0.324 1.00 95.75 100 PHE A O 1
ATOM 810 N N . VAL A 1 101 ? 2.016 -12.856 -2.357 1.00 96.75 101 VAL A N 1
ATOM 811 C CA . VAL A 1 101 ? 0.780 -12.221 -1.873 1.00 96.75 101 VAL A CA 1
ATOM 812 C C . VAL A 1 101 ? -0.107 -13.209 -1.115 1.00 96.75 101 VAL A C 1
ATOM 814 O O . VAL A 1 101 ? -0.661 -12.839 -0.085 1.00 96.75 101 VAL A O 1
ATOM 817 N N . ALA A 1 102 ? -0.199 -14.469 -1.553 1.00 96.06 102 ALA A N 1
ATOM 818 C CA . ALA A 1 102 ? -0.916 -15.509 -0.811 1.00 96.06 102 ALA A CA 1
ATOM 819 C C . ALA A 1 102 ? -0.330 -15.717 0.599 1.00 96.06 102 ALA A C 1
ATOM 821 O O . ALA A 1 102 ? -1.079 -15.825 1.567 1.00 96.06 102 ALA A O 1
ATOM 822 N N . ALA A 1 103 ? 1.000 -15.676 0.735 1.00 93.56 103 ALA A N 1
ATOM 823 C CA . ALA A 1 103 ? 1.688 -15.762 2.023 1.00 93.56 103 ALA A CA 1
ATOM 824 C C . ALA A 1 103 ? 1.489 -14.533 2.939 1.00 93.56 103 ALA A C 1
ATOM 826 O O . ALA A 1 103 ? 1.939 -14.566 4.081 1.00 93.56 103 ALA A O 1
ATOM 827 N N . LEU A 1 104 ? 0.830 -13.459 2.478 1.00 94.62 104 LEU A N 1
ATOM 828 C CA . LEU A 1 104 ? 0.435 -12.319 3.321 1.00 94.62 104 LEU A CA 1
ATOM 829 C C . LEU A 1 104 ? -0.898 -12.538 4.056 1.00 94.62 104 LEU A C 1
ATOM 831 O O . LEU A 1 104 ? -1.237 -11.719 4.907 1.00 94.62 104 LEU A O 1
ATOM 835 N N . GLU A 1 105 ? -1.651 -13.593 3.716 1.00 95.50 105 GLU A N 1
ATOM 836 C CA . GLU A 1 105 ? -2.943 -13.961 4.330 1.00 95.50 105 GLU A CA 1
ATOM 837 C C . GLU A 1 105 ? -3.990 -12.820 4.348 1.00 95.50 105 GLU A C 1
ATOM 839 O O . GLU A 1 105 ? -4.831 -12.724 5.243 1.00 95.50 105 GLU A O 1
ATOM 844 N N . LEU A 1 106 ? -3.948 -11.939 3.339 1.00 96.62 106 LEU A N 1
ATOM 845 C CA . LEU A 1 106 ? -4.872 -10.807 3.196 1.00 96.62 106 LEU A CA 1
ATOM 846 C C . LEU A 1 106 ? -6.301 -11.311 2.951 1.00 96.62 106 LEU A C 1
ATOM 848 O O . LEU A 1 106 ? -6.532 -12.136 2.066 1.00 96.62 106 LEU A O 1
ATOM 852 N N . LYS A 1 107 ? -7.274 -10.779 3.697 1.00 97.31 107 LYS A N 1
ATOM 853 C CA . LYS A 1 107 ? -8.685 -11.176 3.578 1.00 97.31 107 LYS A CA 1
ATOM 854 C C . LYS A 1 107 ? -9.354 -10.614 2.328 1.00 97.31 107 LYS A C 1
ATOM 856 O O . LYS A 1 107 ? -10.271 -11.223 1.785 1.00 97.31 107 LYS A O 1
ATOM 861 N N . HIS A 1 108 ? -8.950 -9.408 1.932 1.00 98.06 108 HIS A N 1
ATOM 862 C CA . HIS A 1 108 ? -9.727 -8.544 1.045 1.00 98.06 108 HIS A CA 1
ATOM 863 C C . HIS A 1 108 ? -9.055 -8.242 -0.293 1.00 98.06 108 HIS A C 1
ATOM 865 O O . HIS A 1 108 ? -9.741 -7.767 -1.199 1.00 98.06 108 HIS A O 1
ATOM 871 N N . PHE A 1 109 ? -7.751 -8.493 -0.427 1.00 98.12 109 PHE A N 1
ATOM 872 C CA . PHE A 1 109 ? -6.964 -8.104 -1.598 1.00 98.12 109 PHE A CA 1
ATOM 873 C C . PHE A 1 109 ? -6.324 -9.290 -2.313 1.00 98.12 109 PHE A C 1
ATOM 875 O O . PHE A 1 109 ? -5.554 -10.058 -1.739 1.00 98.12 109 PHE A O 1
ATOM 882 N N . THR A 1 110 ? -6.570 -9.366 -3.615 1.00 97.81 110 THR A N 1
ATOM 883 C CA . THR A 1 110 ? -5.895 -10.272 -4.542 1.00 97.81 110 THR A CA 1
ATOM 884 C C . THR A 1 110 ? -4.600 -9.658 -5.077 1.00 97.81 110 THR A C 1
ATOM 886 O O . THR A 1 110 ? -4.460 -8.440 -5.201 1.00 97.81 110 THR A O 1
ATOM 889 N N . SER A 1 111 ? -3.663 -10.499 -5.512 1.00 97.56 111 SER A N 1
ATOM 890 C CA . SER A 1 111 ? -2.450 -10.059 -6.216 1.00 97.56 111 SER A CA 1
ATOM 891 C C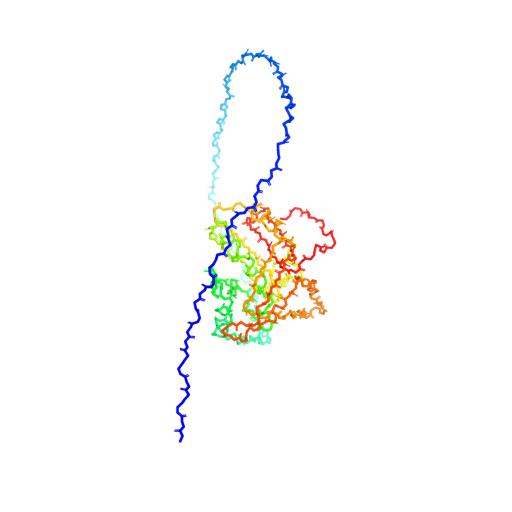 . SER A 1 111 ? -2.742 -9.239 -7.481 1.00 97.56 111 SER A C 1
ATOM 893 O O . SER A 1 111 ? -1.962 -8.357 -7.835 1.00 97.56 111 SER A O 1
ATOM 895 N N . GLY A 1 112 ? -3.881 -9.470 -8.145 1.00 97.19 112 GLY A N 1
ATOM 896 C CA . GLY A 1 112 ? -4.319 -8.677 -9.296 1.00 97.19 112 GLY A CA 1
ATOM 897 C C . GLY A 1 112 ? -4.565 -7.204 -8.954 1.00 97.19 112 GLY A C 1
ATOM 898 O O . GLY A 1 112 ? -4.170 -6.329 -9.725 1.00 97.19 112 GLY A O 1
ATOM 899 N N . GLU A 1 113 ? -5.149 -6.920 -7.787 1.00 97.12 113 GLU A N 1
ATOM 900 C CA . GLU A 1 113 ? -5.386 -5.552 -7.305 1.00 97.12 113 GLU A CA 1
ATOM 901 C C . GLU A 1 113 ? -4.076 -4.844 -6.931 1.00 97.12 113 GLU A C 1
ATOM 903 O O . GLU A 1 113 ? -3.896 -3.667 -7.246 1.00 97.12 113 GLU A O 1
ATOM 908 N N . LEU A 1 114 ? -3.123 -5.556 -6.317 1.00 97.38 114 LEU A N 1
ATOM 909 C CA . LEU A 1 114 ? -1.848 -4.966 -5.872 1.00 97.38 114 LEU A CA 1
ATOM 910 C C . LEU A 1 114 ? -0.951 -4.511 -7.037 1.00 97.38 114 LEU A C 1
ATOM 912 O O . LEU A 1 114 ? -0.082 -3.654 -6.852 1.00 97.38 114 LEU A O 1
ATOM 916 N N . LEU A 1 115 ? -1.200 -5.035 -8.240 1.00 96.81 115 LEU A N 1
ATOM 917 C CA . LEU A 1 115 ? -0.547 -4.661 -9.498 1.00 96.81 115 LEU A CA 1
ATOM 918 C C . LEU A 1 115 ? -1.280 -3.533 -10.257 1.00 96.81 115 LEU A C 1
ATOM 920 O O . LEU A 1 115 ? -1.036 -3.315 -11.450 1.00 96.81 115 LEU A O 1
ATOM 924 N N . VAL A 1 116 ? -2.185 -2.799 -9.595 1.00 95.56 116 VAL A N 1
ATOM 925 C CA . VAL A 1 116 ? -2.952 -1.714 -10.223 1.00 95.56 116 VAL A CA 1
ATOM 926 C C . VAL A 1 116 ? -2.053 -0.705 -10.947 1.00 95.56 116 VAL A C 1
ATOM 928 O O . VAL A 1 116 ? -1.106 -0.134 -10.406 1.00 95.56 116 VAL A O 1
ATOM 931 N N . GLY A 1 117 ? -2.394 -0.453 -12.211 1.00 89.81 117 GLY A N 1
ATOM 932 C CA . GLY A 1 117 ? -1.689 0.498 -13.062 1.00 89.81 117 GLY A CA 1
ATOM 933 C C . GLY A 1 117 ? -0.463 -0.058 -13.790 1.00 89.81 117 GLY A C 1
ATOM 934 O O . GLY A 1 117 ? 0.096 0.692 -14.590 1.00 89.81 117 GLY A O 1
ATOM 935 N N . GLN A 1 118 ? -0.069 -1.328 -13.603 1.00 88.75 118 GLN A N 1
ATOM 936 C CA . GLN A 1 118 ? 1.073 -1.935 -14.318 1.00 88.75 118 GLN A CA 1
ATOM 937 C C . GLN A 1 118 ? 0.971 -1.802 -15.850 1.00 88.75 118 GLN A C 1
ATOM 939 O O . GLN A 1 118 ? 1.968 -1.553 -16.515 1.00 88.75 118 GLN A O 1
ATOM 944 N N . TYR A 1 119 ? -0.246 -1.876 -16.402 1.00 87.69 119 TYR A N 1
ATOM 945 C CA . TYR A 1 119 ? -0.523 -1.785 -17.842 1.00 87.69 119 TYR A CA 1
ATOM 946 C C . TYR A 1 119 ? -0.560 -0.346 -18.396 1.00 87.69 119 TYR A C 1
ATOM 948 O O . TYR A 1 119 ? -0.885 -0.136 -19.565 1.00 87.69 119 TYR A O 1
ATOM 956 N N . ARG A 1 120 ? -0.277 0.682 -17.582 1.00 88.38 120 ARG A N 1
ATOM 957 C CA . ARG A 1 120 ? -0.220 2.074 -18.063 1.00 88.38 120 ARG A CA 1
ATOM 958 C C . ARG A 1 120 ? 1.039 2.287 -18.906 1.00 88.38 120 ARG A C 1
ATOM 960 O O . ARG A 1 120 ? 2.109 1.803 -18.564 1.00 88.38 120 ARG A O 1
ATOM 967 N N . LYS A 1 121 ? 0.937 3.074 -19.982 1.00 87.94 121 LYS A N 1
ATOM 968 C CA . LYS A 1 121 ? 2.063 3.400 -20.880 1.00 87.94 121 LYS A CA 1
ATOM 969 C C . LYS A 1 121 ? 3.290 3.894 -20.087 1.00 87.94 121 LYS A C 1
ATOM 971 O O . LYS A 1 121 ? 3.172 4.853 -19.332 1.00 87.94 121 LYS A O 1
ATOM 976 N N . ARG A 1 122 ? 4.454 3.269 -20.320 1.00 87.19 122 ARG A N 1
ATOM 977 C CA . ARG A 1 122 ? 5.743 3.426 -19.597 1.00 87.19 122 ARG A CA 1
ATOM 978 C C . ARG A 1 122 ? 5.813 2.835 -18.174 1.00 87.19 122 ARG A C 1
ATOM 980 O O . ARG A 1 122 ? 6.911 2.789 -17.624 1.00 87.19 122 ARG A O 1
ATOM 987 N N . ASN A 1 123 ? 4.709 2.369 -17.588 1.00 91.94 123 ASN A N 1
ATOM 988 C CA . ASN A 1 123 ? 4.744 1.605 -16.338 1.00 91.94 123 ASN A CA 1
ATOM 989 C C . ASN A 1 123 ? 5.123 0.137 -16.606 1.00 91.94 123 ASN A C 1
ATOM 991 O O . ASN A 1 123 ? 5.035 -0.334 -17.740 1.00 91.94 123 ASN A O 1
ATOM 995 N N . HIS A 1 124 ? 5.551 -0.567 -15.563 1.00 91.56 124 HIS A N 1
ATOM 996 C CA . HIS A 1 124 ? 5.793 -2.012 -15.566 1.00 91.56 124 HIS A CA 1
ATOM 997 C C . HIS A 1 124 ? 5.449 -2.587 -14.177 1.00 91.56 124 HIS A C 1
ATOM 999 O O . HIS A 1 124 ? 5.185 -1.808 -13.257 1.00 91.56 124 HIS A O 1
ATOM 1005 N N . PRO A 1 125 ? 5.409 -3.919 -13.989 1.00 94.81 125 PRO A N 1
ATOM 1006 C CA . PRO A 1 125 ? 5.213 -4.523 -12.670 1.00 94.81 125 PRO A CA 1
ATOM 1007 C C . PRO A 1 125 ? 6.341 -4.158 -11.679 1.00 94.81 125 PRO A C 1
ATOM 1009 O O . PRO A 1 125 ? 7.451 -3.834 -12.115 1.00 94.81 125 PRO A O 1
ATOM 1012 N N . PRO A 1 126 ? 6.097 -4.222 -10.357 1.00 94.25 126 PRO A N 1
ATOM 1013 C CA . PRO A 1 126 ? 7.123 -3.981 -9.347 1.00 94.25 126 PRO A CA 1
ATOM 1014 C C . PRO A 1 126 ? 8.215 -5.066 -9.401 1.00 94.25 126 PRO A C 1
ATOM 1016 O O . PRO A 1 126 ? 7.877 -6.255 -9.395 1.00 94.25 126 PRO A O 1
ATOM 1019 N N . PRO A 1 127 ? 9.510 -4.702 -9.398 1.00 92.69 127 PRO A N 1
ATOM 1020 C CA . PRO A 1 127 ? 10.592 -5.673 -9.277 1.00 92.69 127 PRO A CA 1
ATOM 1021 C C . PRO A 1 127 ? 10.620 -6.285 -7.863 1.00 92.69 127 PRO A C 1
ATOM 1023 O O . PRO A 1 127 ? 10.146 -5.675 -6.897 1.00 92.69 127 PRO A O 1
ATOM 1026 N N . GLU A 1 128 ? 11.132 -7.513 -7.739 1.00 92.00 128 GLU A N 1
ATOM 1027 C CA . GLU A 1 128 ? 10.957 -8.346 -6.537 1.00 92.00 128 GLU A CA 1
ATOM 1028 C C . GLU A 1 128 ? 11.551 -7.734 -5.269 1.00 92.00 128 GLU A C 1
ATOM 1030 O O . GLU A 1 128 ? 10.962 -7.814 -4.188 1.00 92.00 128 GLU A O 1
ATOM 1035 N N . GLU A 1 129 ? 12.680 -7.044 -5.387 1.00 89.12 129 GLU A N 1
ATOM 1036 C CA . GLU A 1 129 ? 13.327 -6.369 -4.272 1.00 89.12 129 GLU A CA 1
ATOM 1037 C C . GLU A 1 129 ? 12.461 -5.272 -3.620 1.00 89.12 129 GLU A C 1
ATOM 1039 O O . GLU A 1 129 ? 12.768 -4.844 -2.506 1.00 89.12 129 GLU A O 1
ATOM 1044 N N . LEU A 1 130 ? 11.356 -4.863 -4.256 1.00 91.31 130 LEU A N 1
ATOM 1045 C CA . LEU A 1 130 ? 10.377 -3.925 -3.710 1.00 91.31 130 LEU A CA 1
ATOM 1046 C C . LEU A 1 130 ? 9.090 -4.586 -3.174 1.00 91.31 130 LEU A C 1
ATOM 1048 O O . LEU A 1 130 ? 8.248 -3.874 -2.631 1.00 91.31 130 LEU A O 1
ATOM 1052 N N . TRP A 1 131 ? 8.903 -5.909 -3.248 1.00 93.50 131 TRP A N 1
ATOM 1053 C CA . TRP A 1 131 ? 7.646 -6.547 -2.813 1.00 93.50 131 TRP A CA 1
ATOM 1054 C C . TRP A 1 131 ? 7.438 -6.514 -1.288 1.00 93.50 131 TRP A C 1
ATOM 1056 O O . TRP A 1 131 ? 6.377 -6.106 -0.817 1.00 93.50 131 TRP A O 1
ATOM 1066 N N . CYS A 1 132 ? 8.467 -6.815 -0.485 1.00 91.25 132 CYS A N 1
ATOM 1067 C CA . CYS A 1 132 ? 8.413 -6.662 0.984 1.00 91.25 132 CYS A CA 1
ATOM 1068 C C . CYS A 1 132 ? 8.126 -5.215 1.427 1.00 91.25 132 CYS A C 1
ATOM 1070 O O . CYS A 1 132 ? 7.672 -4.962 2.542 1.00 91.25 132 CYS A O 1
ATOM 1072 N N . ASN A 1 133 ? 8.382 -4.258 0.538 1.00 90.75 133 ASN A N 1
ATOM 1073 C CA . ASN A 1 133 ? 8.291 -2.830 0.787 1.00 90.75 133 ASN A CA 1
ATOM 1074 C C . ASN A 1 133 ? 6.821 -2.329 0.822 1.00 90.75 133 ASN A C 1
ATOM 1076 O O . ASN A 1 133 ? 6.585 -1.271 1.419 1.00 90.75 133 ASN A O 1
ATOM 1080 N N . MET A 1 134 ? 5.851 -3.090 0.276 1.00 94.00 134 MET A N 1
ATOM 1081 C CA . MET A 1 134 ? 4.407 -2.773 0.323 1.00 94.00 134 MET A CA 1
ATOM 1082 C C . MET A 1 134 ? 3.648 -3.390 1.509 1.00 94.00 134 MET A C 1
ATOM 1084 O O . MET A 1 134 ? 2.574 -2.902 1.865 1.00 94.00 134 MET A O 1
ATOM 1088 N N . VAL A 1 135 ? 4.200 -4.442 2.127 1.00 94.12 135 VAL A N 1
ATOM 1089 C CA . VAL A 1 135 ? 3.512 -5.298 3.116 1.00 94.12 135 VAL A CA 1
ATOM 1090 C C . VAL A 1 135 ? 2.854 -4.511 4.262 1.00 94.12 135 VAL A C 1
ATOM 1092 O O . VAL A 1 135 ? 1.668 -4.734 4.515 1.00 94.12 135 VAL A O 1
ATOM 1095 N N . PRO A 1 136 ? 3.525 -3.539 4.919 1.00 92.56 136 PRO A N 1
ATOM 1096 C CA . PRO A 1 136 ? 2.911 -2.829 6.038 1.00 92.56 136 PRO A CA 1
ATOM 1097 C C . PRO A 1 136 ? 1.750 -1.926 5.602 1.00 92.56 136 PRO A C 1
ATOM 1099 O O . PRO A 1 136 ? 0.794 -1.767 6.359 1.00 92.56 136 PRO A O 1
ATOM 1102 N N . THR A 1 137 ? 1.794 -1.361 4.388 1.00 94.81 137 THR A N 1
ATOM 1103 C CA . THR A 1 137 ? 0.697 -0.539 3.859 1.00 94.81 137 THR A CA 1
ATOM 1104 C C . THR A 1 137 ? -0.525 -1.395 3.550 1.00 94.81 137 THR A C 1
ATOM 1106 O O . THR A 1 137 ? -1.632 -1.037 3.953 1.00 94.81 137 THR A O 1
ATOM 1109 N N . ILE A 1 138 ? -0.345 -2.534 2.870 1.00 97.00 138 ILE A N 1
ATOM 1110 C CA . ILE A 1 138 ? -1.492 -3.339 2.440 1.00 97.00 138 ILE A CA 1
ATOM 1111 C C . ILE A 1 138 ? -2.201 -4.026 3.618 1.00 97.00 138 ILE A C 1
ATOM 1113 O O . ILE A 1 138 ? -3.425 -4.057 3.637 1.00 97.00 138 ILE A O 1
ATOM 1117 N N . ILE A 1 139 ? -1.474 -4.439 4.664 1.00 96.12 139 ILE A N 1
ATOM 1118 C CA . ILE A 1 139 ? -2.067 -4.969 5.908 1.00 96.12 139 ILE A CA 1
ATOM 1119 C C . ILE A 1 139 ? -2.940 -3.913 6.612 1.00 96.12 139 ILE A C 1
ATOM 1121 O O . ILE A 1 139 ? -4.009 -4.226 7.139 1.00 96.12 139 ILE A O 1
ATOM 1125 N N . VAL A 1 140 ? -2.524 -2.641 6.604 1.00 95.94 140 VAL A N 1
ATOM 1126 C CA . VAL A 1 140 ? -3.334 -1.553 7.178 1.00 95.94 140 VAL A CA 1
ATOM 1127 C C . VAL A 1 140 ? -4.569 -1.263 6.319 1.00 95.94 140 VAL A C 1
ATOM 1129 O O . VAL A 1 140 ? -5.631 -0.989 6.877 1.00 95.94 140 VAL A O 1
ATOM 1132 N N . LEU A 1 141 ? -4.468 -1.363 4.988 1.00 97.31 141 LEU A N 1
ATOM 1133 C CA . LEU A 1 141 ? -5.612 -1.223 4.079 1.00 97.31 141 LEU A CA 1
ATOM 1134 C C . LEU A 1 141 ? -6.598 -2.400 4.174 1.00 97.31 141 LEU A C 1
ATOM 1136 O O . LEU A 1 141 ? -7.804 -2.173 4.102 1.00 97.31 141 LEU A O 1
ATOM 1140 N N . ASP A 1 142 ? -6.121 -3.629 4.382 1.00 97.94 142 ASP A N 1
ATOM 1141 C CA . ASP A 1 142 ? -6.960 -4.823 4.584 1.00 97.94 142 ASP A CA 1
ATOM 1142 C C . ASP A 1 142 ? -7.794 -4.673 5.864 1.00 97.94 142 ASP A C 1
ATOM 1144 O O . ASP A 1 142 ? -9.024 -4.739 5.840 1.00 97.94 142 ASP A O 1
ATOM 1148 N N . ALA A 1 143 ? -7.140 -4.271 6.957 1.00 97.25 143 ALA A N 1
ATOM 1149 C CA . ALA A 1 143 ? -7.811 -3.907 8.199 1.00 97.25 143 ALA A CA 1
ATOM 1150 C C . ALA A 1 143 ? -8.742 -2.682 8.062 1.00 97.25 143 ALA A C 1
ATOM 1152 O O . ALA A 1 143 ? -9.734 -2.588 8.790 1.00 97.25 143 ALA A O 1
ATOM 1153 N N . LEU A 1 144 ? -8.437 -1.724 7.176 1.00 97.06 144 LEU A N 1
ATOM 1154 C CA . LEU A 1 144 ? -9.292 -0.561 6.902 1.00 97.06 144 LEU A CA 1
ATOM 1155 C C . LEU A 1 144 ? -10.580 -0.978 6.178 1.00 97.06 144 LEU A C 1
ATOM 1157 O O . LEU A 1 144 ? -11.652 -0.497 6.542 1.00 97.06 144 LEU A O 1
ATOM 1161 N N . ARG A 1 145 ? -10.477 -1.894 5.206 1.00 97.56 145 ARG A N 1
ATOM 1162 C CA . ARG A 1 145 ? -11.618 -2.511 4.516 1.00 97.56 145 ARG A CA 1
ATOM 1163 C C . ARG A 1 145 ? -12.475 -3.327 5.481 1.00 97.56 145 ARG A C 1
ATOM 1165 O O . ARG A 1 145 ? -13.677 -3.098 5.539 1.00 97.56 145 ARG A O 1
ATOM 1172 N N . GLU A 1 146 ? -11.855 -4.149 6.327 1.00 97.50 146 GLU A N 1
ATOM 1173 C CA . GLU A 1 146 ? -12.531 -4.875 7.414 1.00 97.50 146 GLU A CA 1
ATOM 1174 C C . GLU A 1 146 ? -13.333 -3.937 8.339 1.00 97.50 146 GLU A C 1
ATOM 1176 O O . GLU A 1 146 ? -14.498 -4.199 8.626 1.00 97.50 146 GLU A O 1
ATOM 1181 N N . LYS A 1 147 ? -12.741 -2.818 8.794 1.00 97.06 147 LYS A N 1
ATOM 1182 C CA . LYS A 1 147 ? -13.405 -1.892 9.735 1.00 97.06 147 LYS A CA 1
ATOM 1183 C C . LYS A 1 147 ? -14.652 -1.219 9.146 1.00 97.06 147 LYS A C 1
ATOM 1185 O O . LYS A 1 147 ? -15.577 -0.917 9.898 1.00 97.06 147 LYS A O 1
ATOM 1190 N N . HIS A 1 148 ? -14.641 -0.899 7.855 1.00 97.19 148 HIS A N 1
ATOM 1191 C CA . HIS A 1 148 ? -15.681 -0.077 7.222 1.00 97.19 148 HIS A CA 1
ATOM 1192 C C . HIS A 1 148 ? -16.657 -0.870 6.343 1.00 97.19 148 HIS A C 1
ATOM 1194 O O . HIS A 1 148 ? -17.694 -0.332 5.970 1.00 97.19 148 HIS A O 1
ATOM 1200 N N . GLY A 1 149 ? -16.335 -2.112 5.968 1.00 95.12 149 GLY A N 1
ATOM 1201 C CA . GLY A 1 149 ? -17.153 -2.968 5.095 1.00 95.12 149 GLY A CA 1
ATOM 1202 C C . GLY A 1 149 ? -17.226 -2.537 3.620 1.00 95.12 149 GLY A C 1
ATOM 1203 O O . GLY A 1 149 ? -17.661 -3.318 2.778 1.00 95.12 149 GLY A O 1
ATOM 1204 N N . GLY A 1 150 ? -16.794 -1.317 3.283 1.00 91.44 150 GLY A N 1
ATOM 1205 C CA . GLY A 1 150 ? -16.804 -0.782 1.921 1.00 91.44 150 GLY A CA 1
ATOM 1206 C C . GLY A 1 150 ? -15.691 -1.349 1.033 1.00 91.44 150 GLY A C 1
ATOM 1207 O O . GLY A 1 150 ? -14.557 -1.549 1.471 1.00 91.44 150 GLY A O 1
ATOM 1208 N N . SER A 1 151 ? -15.998 -1.559 -0.250 1.00 95.56 151 SER A N 1
ATOM 1209 C CA . SER A 1 151 ? -15.019 -2.026 -1.240 1.00 95.56 151 SER A CA 1
ATOM 1210 C C . SER A 1 151 ? -13.898 -1.000 -1.432 1.00 95.56 151 SER A C 1
ATOM 1212 O O . SER A 1 151 ? -14.164 0.171 -1.714 1.00 95.56 151 SER A O 1
ATOM 1214 N N . VAL A 1 152 ? -12.640 -1.427 -1.284 1.00 97.31 152 VAL A N 1
ATOM 1215 C CA . VAL A 1 152 ? -11.458 -0.579 -1.506 1.00 97.31 152 VAL A CA 1
ATOM 1216 C C . VAL A 1 152 ? -10.979 -0.751 -2.936 1.00 97.31 152 VAL A C 1
ATOM 1218 O O . VAL A 1 152 ? -10.451 -1.795 -3.304 1.00 97.31 152 VAL A O 1
ATOM 1221 N N . GLN A 1 153 ? -11.116 0.311 -3.720 1.00 97.12 153 GLN A N 1
ATOM 1222 C CA . GLN A 1 153 ? -10.635 0.382 -5.090 1.00 97.12 153 GLN A CA 1
ATOM 1223 C C . GLN A 1 153 ? -9.263 1.065 -5.086 1.00 97.12 153 GLN A C 1
ATOM 1225 O O . GLN A 1 153 ? -9.160 2.275 -4.851 1.00 97.12 153 GLN A O 1
ATOM 1230 N N . LEU A 1 154 ? -8.203 0.293 -5.333 1.00 97.44 154 LEU A N 1
ATOM 1231 C CA . LEU A 1 154 ? -6.859 0.835 -5.542 1.00 97.44 154 LEU A CA 1
ATOM 1232 C C . LEU A 1 154 ? -6.797 1.547 -6.910 1.00 97.44 154 LEU A C 1
ATOM 1234 O O . LEU A 1 154 ? -7.392 1.099 -7.888 1.00 97.44 154 LEU A O 1
ATOM 1238 N N . ILE A 1 155 ? -6.089 2.675 -6.976 1.00 95.56 155 ILE A N 1
ATOM 1239 C CA . ILE A 1 155 ? -6.010 3.590 -8.134 1.00 95.56 155 ILE A CA 1
ATOM 1240 C C . ILE A 1 155 ? -4.566 3.701 -8.651 1.00 95.56 155 ILE A C 1
ATOM 1242 O O . ILE A 1 155 ? -4.335 3.879 -9.853 1.00 95.56 155 ILE A O 1
ATOM 1246 N N . SER A 1 156 ? -3.583 3.575 -7.760 1.00 94.50 156 SER A N 1
ATOM 1247 C CA . SER A 1 156 ? -2.155 3.475 -8.069 1.00 94.50 156 SER A CA 1
ATOM 1248 C C . SER A 1 156 ? -1.467 2.667 -6.978 1.00 94.50 156 SER A C 1
ATOM 1250 O O . SER A 1 156 ? -1.696 2.936 -5.804 1.00 94.50 156 SER A O 1
ATOM 1252 N N . GLY A 1 157 ? -0.598 1.737 -7.366 1.00 95.69 157 GLY A N 1
ATOM 1253 C CA . GLY A 1 157 ? 0.321 1.030 -6.476 1.00 95.69 157 GLY A CA 1
ATOM 1254 C C . GLY A 1 157 ? 1.745 1.395 -6.868 1.00 95.69 157 GLY A C 1
ATOM 1255 O O . GLY A 1 157 ? 2.148 2.550 -6.732 1.00 95.69 157 GLY A O 1
ATOM 1256 N N . TYR A 1 158 ? 2.482 0.437 -7.428 1.00 95.19 158 TYR A N 1
ATOM 1257 C CA . TYR A 1 158 ? 3.801 0.693 -8.001 1.00 95.19 158 TYR A CA 1
ATOM 1258 C C . TYR A 1 158 ? 3.758 1.647 -9.210 1.00 95.19 158 TYR A C 1
ATOM 1260 O O . TYR A 1 158 ? 2.852 1.598 -10.050 1.00 95.19 158 TYR A O 1
ATOM 1268 N N . ARG A 1 159 ? 4.785 2.495 -9.314 1.00 92.62 159 ARG A N 1
ATOM 1269 C CA . ARG A 1 159 ? 5.066 3.348 -10.474 1.00 92.62 159 ARG A CA 1
ATOM 1270 C C . ARG A 1 159 ? 6.533 3.179 -10.860 1.00 92.62 159 ARG A C 1
ATOM 1272 O O . ARG A 1 159 ? 7.397 3.520 -10.062 1.00 92.62 159 ARG A O 1
ATOM 1279 N N . SER A 1 160 ? 6.823 2.718 -12.071 1.00 89.75 160 SER A N 1
ATOM 1280 C CA . SER A 1 160 ? 8.183 2.743 -12.615 1.00 89.75 160 SER A CA 1
ATOM 1281 C C . SER A 1 160 ? 8.731 4.171 -12.660 1.00 89.75 160 SER A C 1
ATOM 1283 O O . SER A 1 160 ? 7.976 5.147 -12.705 1.00 89.75 160 SER A O 1
ATOM 1285 N N . GLU A 1 161 ? 10.051 4.311 -12.718 1.00 85.88 161 GLU A N 1
ATOM 1286 C CA . GLU A 1 161 ? 10.685 5.607 -12.967 1.00 85.88 161 GLU A CA 1
ATOM 1287 C C . GLU A 1 161 ? 10.269 6.187 -14.326 1.00 85.88 161 GLU A C 1
ATOM 1289 O O . GLU A 1 161 ? 9.801 7.319 -14.380 1.00 85.88 161 GLU A O 1
ATOM 1294 N N . ALA A 1 162 ? 10.305 5.387 -15.397 1.00 85.62 162 ALA A N 1
ATOM 1295 C CA . ALA A 1 162 ? 9.886 5.810 -16.736 1.00 85.62 162 ALA A CA 1
ATOM 1296 C C . ALA A 1 162 ? 8.398 6.219 -16.828 1.00 85.62 162 ALA A C 1
ATOM 1298 O O . ALA A 1 162 ? 7.997 6.870 -17.796 1.00 85.62 162 ALA A O 1
ATOM 1299 N N . TYR A 1 163 ? 7.571 5.837 -15.848 1.00 86.44 163 TYR A N 1
ATOM 1300 C CA . TYR A 1 163 ? 6.219 6.359 -15.657 1.00 86.44 163 TYR A CA 1
ATOM 1301 C C . TYR A 1 163 ? 6.194 7.598 -14.755 1.00 86.44 163 TYR A C 1
ATOM 1303 O O . TYR A 1 163 ? 5.433 8.518 -15.038 1.00 86.44 163 TYR A O 1
ATOM 1311 N N . ASN A 1 164 ? 6.956 7.634 -13.659 1.00 85.62 164 ASN A N 1
ATOM 1312 C CA . ASN A 1 164 ? 6.897 8.730 -12.688 1.00 85.62 164 ASN A CA 1
ATOM 1313 C C . ASN A 1 164 ? 7.650 9.999 -13.133 1.00 85.62 164 ASN A C 1
ATOM 1315 O O . ASN A 1 164 ? 7.290 11.081 -12.681 1.00 85.62 164 ASN A O 1
ATOM 1319 N N . ASP A 1 165 ? 8.629 9.875 -14.032 1.00 83.25 165 ASP A N 1
ATOM 1320 C CA . ASP A 1 165 ? 9.320 10.979 -14.708 1.00 83.25 165 ASP A CA 1
ATOM 1321 C C . ASP A 1 165 ? 8.309 12.011 -15.273 1.00 83.25 165 ASP A C 1
ATOM 1323 O O . ASP A 1 165 ? 7.494 11.657 -16.139 1.00 83.25 165 ASP A O 1
ATOM 1327 N N . PRO A 1 166 ? 8.328 13.277 -14.802 1.00 76.25 166 PRO A N 1
ATOM 1328 C CA . PRO A 1 166 ? 7.403 14.318 -15.252 1.00 76.25 166 PRO A CA 1
ATOM 1329 C C . PRO A 1 166 ? 7.512 14.646 -16.745 1.00 76.25 166 PRO A C 1
ATOM 1331 O O . PRO A 1 166 ? 6.496 14.922 -17.388 1.00 76.25 166 PRO A O 1
ATOM 1334 N N . GLU A 1 167 ? 8.727 14.593 -17.298 1.00 76.50 167 GLU A N 1
ATOM 1335 C CA . GLU A 1 167 ? 9.043 14.963 -18.679 1.00 76.50 167 GLU A CA 1
ATOM 1336 C C . GLU A 1 167 ? 8.642 13.832 -19.630 1.00 76.50 167 GLU A C 1
ATOM 1338 O O . GLU A 1 167 ? 7.925 14.059 -20.604 1.00 76.50 167 GLU A O 1
ATOM 1343 N N . ALA A 1 168 ? 8.975 12.577 -19.305 1.00 72.50 168 ALA A N 1
ATOM 1344 C CA . ALA A 1 168 ? 8.478 11.432 -20.067 1.00 72.50 168 ALA A CA 1
ATOM 1345 C C . ALA A 1 168 ? 6.950 11.268 -19.975 1.00 72.50 168 ALA A C 1
ATOM 1347 O O . ALA A 1 168 ? 6.309 10.845 -20.946 1.00 72.50 168 ALA A O 1
ATOM 1348 N N . SER A 1 169 ? 6.332 11.548 -18.828 1.00 67.25 169 SER A N 1
ATOM 1349 C CA . SER A 1 169 ? 4.891 11.321 -18.642 1.00 67.25 169 SER A CA 1
ATOM 1350 C C . SER A 1 169 ? 3.991 12.490 -19.059 1.00 67.25 169 SER A C 1
ATOM 1352 O O . SER A 1 169 ? 2.770 12.333 -19.005 1.00 67.25 169 SER A O 1
ATOM 1354 N N . ASN A 1 170 ? 4.560 13.616 -19.516 1.00 74.25 170 ASN A N 1
ATOM 1355 C CA . ASN A 1 170 ? 3.860 14.886 -19.760 1.00 74.25 170 ASN A CA 1
ATOM 1356 C C . ASN A 1 170 ? 2.997 15.313 -18.552 1.00 74.25 170 ASN A C 1
ATOM 1358 O O . ASN A 1 170 ? 1.849 15.731 -18.707 1.00 74.25 170 ASN A O 1
ATOM 1362 N N . ASN A 1 171 ? 3.519 15.149 -17.334 1.00 73.12 171 ASN A N 1
ATOM 1363 C CA . ASN A 1 171 ? 2.771 15.362 -16.098 1.00 73.12 171 ASN A CA 1
ATOM 1364 C C . ASN A 1 171 ? 3.665 16.061 -15.053 1.00 73.12 171 ASN A C 1
ATOM 1366 O O . ASN A 1 171 ? 4.306 15.381 -14.248 1.00 73.12 171 ASN A O 1
ATOM 1370 N N . PRO A 1 172 ? 3.738 17.409 -15.076 1.00 66.88 172 PRO A N 1
ATOM 1371 C CA . PRO A 1 172 ? 4.676 18.176 -14.253 1.00 66.88 172 PRO A CA 1
ATOM 1372 C C . PRO A 1 172 ? 4.427 18.045 -12.742 1.00 66.88 172 PRO A C 1
ATOM 1374 O O . PRO A 1 172 ? 5.377 18.134 -11.972 1.00 66.88 172 PRO A O 1
ATOM 1377 N N . GLY A 1 173 ? 3.193 17.755 -12.310 1.00 66.44 173 GLY A N 1
ATOM 1378 C CA . GLY A 1 173 ? 2.822 17.573 -10.897 1.00 66.44 173 GLY A CA 1
ATOM 1379 C C . GLY A 1 173 ? 3.302 16.261 -10.254 1.00 66.44 173 GLY A C 1
ATOM 1380 O O . GLY A 1 173 ? 2.807 15.866 -9.199 1.00 66.44 173 GLY A O 1
ATOM 1381 N N . ARG A 1 174 ? 4.231 15.525 -10.880 1.00 77.50 174 ARG A N 1
ATOM 1382 C CA . ARG A 1 174 ? 4.783 14.282 -10.322 1.00 77.50 174 ARG A CA 1
ATOM 1383 C C . ARG A 1 174 ? 6.029 14.562 -9.493 1.00 77.50 174 ARG A C 1
ATOM 1385 O O . ARG A 1 174 ? 7.092 14.874 -10.023 1.00 77.50 174 ARG A O 1
ATOM 1392 N N . ALA A 1 175 ? 5.912 14.372 -8.180 1.00 76.06 175 ALA A N 1
ATOM 1393 C CA . ALA A 1 175 ? 7.052 14.411 -7.272 1.00 76.06 175 ALA A CA 1
ATOM 1394 C C . ALA A 1 175 ? 8.148 13.429 -7.732 1.00 76.06 175 ALA A C 1
ATOM 1396 O O . ALA A 1 175 ? 7.896 12.226 -7.866 1.00 76.06 175 ALA A O 1
ATOM 1397 N N . LYS A 1 176 ? 9.370 13.943 -7.941 1.00 70.19 176 LYS A N 1
ATOM 1398 C CA . LYS A 1 176 ? 10.527 13.180 -8.456 1.00 70.19 176 LYS A CA 1
ATOM 1399 C C . LYS A 1 176 ? 10.973 12.029 -7.537 1.00 70.19 176 LYS A C 1
ATOM 1401 O O . LYS A 1 176 ? 11.666 11.130 -7.998 1.00 70.19 176 LYS A O 1
ATOM 1406 N N . LEU A 1 177 ? 10.574 12.059 -6.260 1.00 74.31 177 LEU A N 1
ATOM 1407 C CA . LEU A 1 177 ? 10.889 11.069 -5.220 1.00 74.31 177 LEU A CA 1
ATOM 1408 C C . LEU A 1 177 ? 9.609 10.401 -4.691 1.00 74.31 177 LEU A C 1
ATOM 1410 O O . LEU A 1 177 ? 9.294 10.472 -3.505 1.00 74.31 177 LEU A O 1
ATOM 1414 N N . SER A 1 178 ? 8.818 9.792 -5.573 1.00 82.25 178 SER A N 1
ATOM 1415 C CA . SER A 1 178 ? 7.511 9.261 -5.186 1.00 82.25 178 SER A CA 1
ATOM 1416 C C . SER A 1 178 ? 7.622 7.940 -4.418 1.00 82.25 178 SER A C 1
ATOM 1418 O O . SER A 1 178 ? 8.205 6.972 -4.907 1.00 82.25 178 SER A O 1
ATOM 1420 N N . TYR A 1 179 ? 6.952 7.827 -3.265 1.00 89.00 179 TYR A N 1
ATOM 1421 C CA . TYR A 1 179 ? 6.847 6.567 -2.510 1.00 89.00 179 TYR A CA 1
ATOM 1422 C C . TYR A 1 179 ? 6.156 5.419 -3.285 1.00 89.00 179 TYR A C 1
ATOM 1424 O O . TYR A 1 179 ? 6.255 4.256 -2.880 1.00 89.00 179 TYR A O 1
ATOM 1432 N N . HIS A 1 180 ? 5.523 5.699 -4.431 1.00 92.12 180 HIS A N 1
ATOM 1433 C CA . HIS A 1 180 ? 5.074 4.671 -5.378 1.00 92.12 180 HIS A CA 1
ATOM 1434 C C . HIS A 1 180 ? 6.240 3.988 -6.120 1.00 92.12 180 HIS A C 1
ATOM 1436 O O . HIS A 1 180 ? 6.161 2.790 -6.388 1.00 92.12 180 HIS A O 1
ATOM 1442 N N . GLN A 1 181 ? 7.336 4.705 -6.413 1.00 90.75 181 GLN A N 1
ATOM 1443 C CA . GLN A 1 181 ? 8.533 4.145 -7.069 1.00 90.75 181 GLN A CA 1
ATOM 1444 C C . GLN A 1 181 ? 9.272 3.147 -6.183 1.00 90.75 181 GLN A C 1
ATOM 1446 O O . GLN A 1 181 ? 9.916 2.229 -6.676 1.00 90.75 181 GLN A O 1
ATOM 1451 N N . ALA A 1 182 ? 9.142 3.296 -4.866 1.00 89.56 182 ALA A N 1
ATOM 1452 C CA . ALA A 1 182 ? 9.676 2.363 -3.885 1.00 89.56 182 ALA A CA 1
ATOM 1453 C C . ALA A 1 182 ? 8.595 1.419 -3.312 1.00 89.56 182 ALA A C 1
ATOM 1455 O O . ALA A 1 182 ? 8.833 0.803 -2.273 1.00 89.56 182 ALA A O 1
ATOM 1456 N N . TYR A 1 183 ? 7.419 1.337 -3.952 1.00 93.19 183 TYR A N 1
ATOM 1457 C CA . TYR A 1 183 ? 6.279 0.463 -3.632 1.00 93.19 183 TYR A CA 1
ATOM 1458 C C . TYR A 1 183 ? 5.846 0.450 -2.149 1.00 93.19 183 TYR A C 1
ATOM 1460 O O . TYR A 1 183 ? 5.796 -0.601 -1.526 1.00 93.19 183 TYR A O 1
ATOM 1468 N N . SER A 1 184 ? 5.536 1.608 -1.555 1.00 91.44 184 SER A N 1
ATOM 1469 C CA . SER A 1 184 ? 4.724 1.665 -0.313 1.00 91.44 184 SER A CA 1
ATOM 1470 C C . SER A 1 184 ? 3.456 2.476 -0.428 1.00 91.44 184 SER A C 1
ATOM 1472 O O . SER A 1 184 ? 2.549 2.256 0.368 1.00 91.44 184 SER A O 1
ATOM 1474 N N . ALA A 1 185 ? 3.418 3.455 -1.325 1.00 93.19 185 ALA A N 1
ATOM 1475 C CA . ALA A 1 185 ? 2.249 4.295 -1.467 1.00 93.19 185 ALA A CA 1
ATOM 1476 C C . ALA A 1 185 ? 1.175 3.591 -2.293 1.00 93.19 185 ALA A C 1
ATOM 1478 O O . ALA A 1 185 ? 1.460 3.053 -3.369 1.00 93.19 185 ALA A O 1
ATOM 1479 N N . PHE A 1 186 ? -0.062 3.673 -1.813 1.00 96.69 186 PHE A N 1
ATOM 1480 C CA . PHE A 1 186 ? -1.246 3.356 -2.592 1.00 96.69 186 PHE A CA 1
ATOM 1481 C C . PHE A 1 186 ? -2.178 4.567 -2.621 1.00 96.69 186 PHE A C 1
ATOM 1483 O O . PHE A 1 186 ? -2.535 5.119 -1.581 1.00 96.69 186 PHE A O 1
ATOM 1490 N N . ASP A 1 187 ? -2.587 4.958 -3.827 1.00 96.06 187 ASP A N 1
ATOM 1491 C CA . ASP A 1 187 ? -3.736 5.841 -4.013 1.00 96.06 187 ASP A CA 1
ATOM 1492 C C . ASP A 1 187 ? -4.973 4.943 -4.010 1.00 96.06 187 ASP A C 1
ATOM 1494 O O . ASP A 1 187 ? -5.026 3.989 -4.794 1.00 96.06 187 ASP A O 1
ATOM 1498 N N . PHE A 1 188 ? -5.962 5.212 -3.161 1.00 97.56 188 PHE A N 1
ATOM 1499 C CA . PHE A 1 188 ? -7.175 4.397 -3.072 1.00 97.56 188 PHE A CA 1
ATOM 1500 C C . PHE A 1 188 ? -8.426 5.229 -2.788 1.00 97.56 188 PHE A C 1
ATOM 1502 O O . PHE A 1 188 ? -8.369 6.339 -2.260 1.00 97.56 188 PHE A O 1
ATOM 1509 N N . ARG A 1 189 ? -9.587 4.659 -3.104 1.00 96.44 189 ARG A N 1
ATOM 1510 C CA . ARG A 1 189 ? -10.893 5.139 -2.636 1.00 96.44 189 ARG A CA 1
ATOM 1511 C C . ARG A 1 189 ? -11.683 3.974 -2.054 1.00 96.44 189 ARG A C 1
ATOM 1513 O O . ARG A 1 189 ? -11.439 2.827 -2.422 1.00 96.44 189 ARG A O 1
ATOM 1520 N N . MET A 1 190 ? -12.629 4.263 -1.168 1.00 96.38 190 MET A N 1
ATOM 1521 C CA . MET A 1 190 ? -13.556 3.263 -0.644 1.00 96.38 190 MET A CA 1
ATOM 1522 C C . MET A 1 190 ? -14.978 3.611 -1.074 1.00 96.38 190 MET A C 1
ATOM 1524 O O . MET A 1 190 ? -15.392 4.766 -1.002 1.00 96.38 190 MET A O 1
ATOM 1528 N N . GLU A 1 191 ? -15.716 2.616 -1.543 1.00 94.94 191 GLU A N 1
ATOM 1529 C CA . GLU A 1 191 ? -17.113 2.775 -1.928 1.00 94.94 191 GLU A CA 1
ATOM 1530 C C . GLU A 1 191 ? -18.011 2.937 -0.690 1.00 94.94 191 GLU A C 1
ATOM 1532 O O . GLU A 1 191 ? -17.787 2.302 0.338 1.00 94.94 191 GLU A O 1
ATOM 1537 N N . GLY A 1 192 ? -18.993 3.841 -0.764 1.00 94.31 192 GLY A N 1
ATOM 1538 C CA . GLY A 1 192 ? -19.902 4.166 0.345 1.00 94.31 192 GLY A CA 1
ATOM 1539 C C . GLY A 1 192 ? -19.314 5.017 1.485 1.00 94.31 192 GLY A C 1
ATOM 1540 O O . GLY A 1 192 ? -20.081 5.527 2.300 1.00 94.31 192 GLY A O 1
ATOM 1541 N N . VAL A 1 193 ? -17.992 5.231 1.547 1.00 95.50 193 VAL A N 1
ATOM 1542 C CA . VAL A 1 193 ? -17.322 5.876 2.696 1.00 95.50 193 VAL A CA 1
ATOM 1543 C C . VAL A 1 193 ? -16.606 7.166 2.295 1.00 95.50 193 VAL A C 1
ATOM 1545 O O . VAL A 1 193 ? -15.868 7.219 1.311 1.00 95.50 193 VAL A O 1
ATOM 1548 N N . LYS A 1 194 ? -16.797 8.234 3.078 1.00 94.25 194 LYS A N 1
ATOM 1549 C CA . LYS A 1 194 ? -16.169 9.539 2.823 1.00 94.25 194 LYS A CA 1
ATOM 1550 C C . LYS A 1 194 ? -14.665 9.481 3.086 1.00 94.25 194 LYS A C 1
ATOM 1552 O O . LYS A 1 194 ? -14.228 8.975 4.121 1.00 94.25 194 LYS A O 1
ATOM 1557 N N . LYS A 1 195 ? -13.875 10.097 2.198 1.00 94.00 195 LYS A N 1
ATOM 1558 C CA . LYS A 1 195 ? -12.406 10.180 2.309 1.00 94.00 195 LYS A CA 1
ATOM 1559 C C . LYS A 1 195 ? -11.928 10.714 3.668 1.00 94.00 195 LYS A C 1
ATOM 1561 O O . LYS A 1 195 ? -10.943 10.219 4.207 1.00 94.00 195 LYS A O 1
ATOM 1566 N N . ASP A 1 196 ? -12.674 11.640 4.264 1.00 92.69 196 ASP A N 1
ATOM 1567 C CA . ASP A 1 196 ? -12.335 12.244 5.556 1.00 92.69 196 ASP A CA 1
ATOM 1568 C C . ASP A 1 196 ? -12.508 11.263 6.729 1.00 92.69 196 ASP A C 1
ATOM 1570 O O . ASP A 1 196 ? -11.785 11.353 7.715 1.00 92.69 196 ASP A O 1
ATOM 1574 N N . ASP A 1 197 ? -13.421 10.292 6.631 1.00 95.06 197 ASP A N 1
ATOM 1575 C CA . ASP A 1 197 ? -13.662 9.281 7.672 1.00 95.06 197 ASP A CA 1
ATOM 1576 C C . ASP A 1 197 ? -12.680 8.094 7.564 1.00 95.06 197 ASP A C 1
ATOM 1578 O O . ASP A 1 197 ? -12.308 7.477 8.575 1.00 95.06 197 ASP A O 1
ATOM 1582 N N . LEU A 1 198 ? -12.156 7.848 6.355 1.00 95.56 198 LEU A N 1
ATOM 1583 C CA . LEU A 1 198 ? -10.955 7.034 6.130 1.00 95.56 198 LEU A CA 1
ATOM 1584 C C . LEU A 1 198 ? -9.728 7.711 6.762 1.00 95.56 198 LEU A C 1
ATOM 1586 O O . LEU A 1 198 ? -9.021 7.082 7.549 1.00 95.56 198 LEU A O 1
ATOM 1590 N N . VAL A 1 199 ? -9.520 9.007 6.498 1.00 94.44 199 VAL A N 1
ATOM 1591 C CA . VAL A 1 199 ? -8.424 9.806 7.077 1.00 94.44 199 VAL A CA 1
ATOM 1592 C C . VAL A 1 199 ? -8.502 9.853 8.606 1.00 94.44 199 VAL A C 1
ATOM 1594 O O . VAL A 1 199 ? -7.508 9.532 9.253 1.00 94.44 199 VAL A O 1
ATOM 1597 N N . LYS A 1 200 ? -9.671 10.127 9.203 1.00 95.12 200 LYS A N 1
ATOM 1598 C CA . LYS A 1 200 ? -9.880 10.049 10.667 1.00 95.12 200 LYS A CA 1
ATOM 1599 C C . LYS A 1 200 ? -9.557 8.665 11.225 1.00 95.12 200 LYS A C 1
ATOM 1601 O O . LYS A 1 200 ? -9.014 8.547 12.320 1.00 95.12 200 LYS A O 1
ATOM 1606 N N . THR A 1 201 ? -9.866 7.603 10.479 1.00 96.00 201 THR A N 1
ATOM 1607 C CA . THR A 1 201 ? -9.530 6.233 10.885 1.00 96.00 201 THR A CA 1
ATOM 1608 C C . THR A 1 201 ? -8.021 5.997 10.882 1.00 96.00 201 THR A C 1
ATOM 1610 O O . THR A 1 201 ? -7.496 5.498 11.875 1.00 96.00 201 THR A O 1
ATOM 1613 N N . LEU A 1 202 ? -7.317 6.395 9.822 1.00 94.50 202 LEU A N 1
ATOM 1614 C CA . LEU A 1 202 ? -5.859 6.288 9.743 1.00 94.50 202 LEU A CA 1
ATOM 1615 C C . LEU A 1 202 ? -5.175 7.146 10.825 1.00 94.50 202 LEU A C 1
ATOM 1617 O O . LEU A 1 202 ? -4.317 6.648 11.552 1.00 94.50 202 LEU A O 1
ATOM 1621 N N . GLN A 1 203 ? -5.642 8.380 11.033 1.00 92.81 203 GLN A N 1
ATOM 1622 C CA . GLN A 1 203 ? -5.245 9.238 12.157 1.00 92.81 203 GLN A CA 1
ATOM 1623 C C . GLN A 1 203 ? -5.424 8.533 13.509 1.00 92.81 203 GLN A C 1
ATOM 1625 O O . GLN A 1 203 ? -4.498 8.527 14.315 1.00 92.81 203 GLN A O 1
ATOM 1630 N N . SER A 1 204 ? -6.577 7.892 13.741 1.00 94.19 204 SER A N 1
ATOM 1631 C CA . SER A 1 204 ? -6.884 7.196 15.001 1.00 94.19 204 SER A CA 1
ATOM 1632 C C . SER A 1 204 ? -6.039 5.946 15.264 1.00 94.19 204 SER A C 1
ATOM 1634 O O . SER A 1 204 ? -6.022 5.468 16.397 1.00 94.19 204 SER A O 1
ATOM 1636 N N . TRP A 1 205 ? -5.366 5.406 14.240 1.00 93.88 205 TRP A N 1
ATOM 1637 C CA . TRP A 1 205 ? -4.549 4.186 14.306 1.00 93.88 205 TRP A CA 1
ATOM 1638 C C . TRP A 1 205 ? -3.034 4.443 14.336 1.00 93.88 205 TRP A C 1
ATOM 1640 O O . TRP A 1 205 ? -2.280 3.580 14.790 1.00 93.88 205 TRP A O 1
ATOM 1650 N N . ASN A 1 206 ? -2.587 5.614 13.874 1.00 89.50 206 ASN A N 1
ATOM 1651 C CA . ASN A 1 206 ? -1.182 6.023 13.831 1.00 89.50 206 ASN A CA 1
ATOM 1652 C C . ASN A 1 206 ? -0.530 5.936 15.227 1.00 89.50 206 ASN A C 1
ATOM 1654 O O . ASN A 1 206 ? -0.921 6.664 16.139 1.00 89.50 206 ASN A O 1
ATOM 1658 N N . LYS A 1 207 ? 0.469 5.056 15.396 1.00 82.88 207 LYS A N 1
ATOM 1659 C CA . LYS A 1 207 ? 1.138 4.726 16.680 1.00 82.88 207 LYS A CA 1
ATOM 1660 C C . LYS A 1 207 ? 0.232 4.197 17.814 1.00 82.88 207 LYS A C 1
ATOM 1662 O O . LYS A 1 207 ? 0.696 4.063 18.943 1.00 82.88 207 LYS A O 1
ATOM 1667 N N . SER A 1 208 ? -1.045 3.913 17.560 1.00 86.75 208 SER A N 1
ATOM 1668 C CA . SER A 1 208 ? -1.997 3.451 18.587 1.00 86.75 208 SER A CA 1
ATOM 1669 C C . SER A 1 208 ? -2.448 2.008 18.361 1.00 86.75 208 SER A C 1
ATOM 1671 O O . SER A 1 208 ? -2.617 1.257 19.322 1.00 86.75 208 SER A O 1
ATOM 1673 N N . LYS A 1 209 ? -2.616 1.595 17.098 1.00 90.81 209 LYS A N 1
ATOM 1674 C CA . LYS A 1 209 ? -3.053 0.247 16.731 1.00 90.81 209 LYS A CA 1
ATOM 1675 C C . LYS A 1 209 ? -1.865 -0.624 16.326 1.00 90.81 209 LYS A C 1
ATOM 1677 O O . LYS A 1 209 ? -1.017 -0.221 15.531 1.00 90.81 209 LYS A O 1
ATOM 1682 N N . TRP A 1 210 ? -1.859 -1.845 16.852 1.00 89.81 210 TRP A N 1
ATOM 1683 C CA . TRP A 1 210 ? -0.965 -2.920 16.441 1.00 89.81 210 TRP A CA 1
ATOM 1684 C C . TRP A 1 210 ? -1.538 -3.699 15.256 1.00 89.81 210 TRP A C 1
ATOM 1686 O O . TRP A 1 210 ? -2.747 -3.915 15.153 1.00 89.81 210 TRP A O 1
ATOM 1696 N N . PHE A 1 211 ? -0.639 -4.124 14.378 1.00 91.75 211 PHE A N 1
ATOM 1697 C CA . PHE A 1 211 ? -0.880 -4.950 13.203 1.00 91.75 211 PHE A CA 1
ATOM 1698 C C . PHE A 1 211 ? 0.146 -6.086 13.199 1.00 91.75 211 PHE A C 1
ATOM 1700 O O . PHE A 1 211 ? 1.206 -5.972 13.815 1.00 91.75 211 PHE A O 1
ATOM 1707 N N . THR A 1 212 ? -0.154 -7.179 12.509 1.00 90.25 212 THR A N 1
ATOM 1708 C CA . THR A 1 212 ? 0.699 -8.372 12.438 1.00 90.25 212 THR A CA 1
ATOM 1709 C C . THR A 1 212 ? 0.871 -8.784 10.988 1.00 90.25 212 THR A C 1
ATOM 1711 O O . THR A 1 212 ? -0.112 -8.851 10.256 1.00 90.25 212 THR A O 1
ATOM 1714 N N . SER A 1 213 ? 2.106 -9.071 10.586 1.00 89.12 213 SER A N 1
ATOM 1715 C CA . SER A 1 213 ? 2.426 -9.677 9.292 1.00 89.12 213 SER A CA 1
ATOM 1716 C C . SER A 1 213 ? 2.847 -11.136 9.496 1.00 89.12 213 SER A C 1
ATOM 1718 O O . SER A 1 213 ? 3.710 -11.366 10.349 1.00 89.12 213 SER A O 1
ATOM 1720 N N . PRO A 1 214 ? 2.300 -12.107 8.736 1.00 88.00 214 PRO A N 1
ATOM 1721 C CA . PRO A 1 214 ? 2.771 -13.496 8.757 1.00 88.00 214 PRO A CA 1
ATOM 1722 C C . PRO A 1 214 ? 4.171 -13.645 8.134 1.00 88.00 214 PRO A C 1
ATOM 1724 O O . PRO A 1 214 ? 4.921 -14.548 8.501 1.00 88.00 214 PRO A O 1
ATOM 1727 N N . VAL A 1 215 ? 4.558 -12.729 7.235 1.00 85.06 215 VAL A N 1
ATOM 1728 C CA . VAL A 1 215 ? 5.919 -12.643 6.684 1.00 85.06 215 VAL A CA 1
ATOM 1729 C C . VAL A 1 215 ? 6.753 -11.583 7.400 1.00 85.06 215 VAL A C 1
ATOM 1731 O O . VAL A 1 215 ? 6.277 -10.482 7.694 1.00 85.06 215 VAL A O 1
ATOM 1734 N N . GLY A 1 216 ? 8.040 -11.867 7.586 1.00 80.62 216 GLY A N 1
ATOM 1735 C CA . GLY A 1 216 ? 9.021 -10.841 7.924 1.00 80.62 216 GLY A CA 1
ATOM 1736 C C . GLY A 1 216 ? 9.300 -9.938 6.720 1.00 80.62 216 GLY A C 1
ATOM 1737 O O . GLY A 1 216 ? 9.589 -10.428 5.630 1.00 80.62 216 GLY A O 1
ATOM 1738 N N . PHE A 1 217 ? 9.245 -8.618 6.909 1.00 80.19 217 PHE A N 1
ATOM 1739 C CA . PHE A 1 217 ? 9.556 -7.637 5.866 1.00 80.19 217 PHE A CA 1
ATOM 1740 C C . PHE A 1 217 ? 10.828 -6.847 6.205 1.00 80.19 217 PHE A C 1
ATOM 1742 O O . PHE A 1 217 ? 10.892 -6.118 7.192 1.00 80.19 217 PHE A O 1
ATOM 1749 N N . ALA A 1 218 ? 11.843 -6.950 5.346 1.00 69.12 218 ALA A N 1
ATOM 1750 C CA . ALA A 1 218 ? 12.986 -6.042 5.347 1.00 69.12 218 ALA A CA 1
ATOM 1751 C C . ALA A 1 218 ? 12.726 -4.901 4.352 1.00 69.12 218 ALA A C 1
ATOM 1753 O O . ALA A 1 218 ? 12.346 -5.146 3.204 1.00 69.12 218 ALA A O 1
ATOM 1754 N N . ARG A 1 219 ? 12.940 -3.652 4.779 1.00 66.12 219 ARG A N 1
ATOM 1755 C CA . ARG A 1 219 ? 12.872 -2.484 3.888 1.00 66.12 219 ARG A CA 1
ATOM 1756 C C . ARG A 1 219 ? 14.147 -2.395 3.058 1.00 66.12 219 ARG A C 1
ATOM 1758 O O . ARG A 1 219 ? 15.241 -2.468 3.611 1.00 66.12 219 ARG A O 1
ATOM 1765 N N . LYS A 1 220 ? 14.010 -2.166 1.752 1.00 65.88 220 LYS A N 1
ATOM 1766 C CA . LYS A 1 220 ? 15.133 -1.805 0.874 1.00 65.88 220 LYS A CA 1
ATOM 1767 C C . LYS A 1 220 ? 14.997 -0.355 0.430 1.00 65.88 220 LYS A C 1
ATOM 1769 O O . LYS A 1 220 ? 13.930 0.048 -0.039 1.00 65.88 220 LYS A O 1
ATOM 1774 N N . ASN A 1 221 ? 16.078 0.409 0.571 1.00 66.62 221 ASN A N 1
ATOM 1775 C CA . ASN A 1 221 ? 16.185 1.746 -0.005 1.00 66.62 221 ASN A CA 1
ATOM 1776 C C . ASN A 1 221 ? 16.142 1.635 -1.532 1.00 66.62 221 ASN A C 1
ATOM 1778 O O . ASN A 1 221 ? 16.897 0.861 -2.116 1.00 66.62 221 ASN A O 1
ATOM 1782 N N . ALA A 1 222 ? 15.271 2.416 -2.167 1.00 68.25 222 ALA A N 1
ATOM 1783 C CA . ALA A 1 222 ? 15.276 2.563 -3.614 1.00 68.25 222 ALA A CA 1
ATOM 1784 C C . ALA A 1 222 ? 16.277 3.662 -3.990 1.00 68.25 222 ALA A C 1
ATOM 1786 O O . ALA A 1 222 ? 16.053 4.841 -3.694 1.00 68.25 222 ALA A O 1
ATOM 1787 N N . ASN A 1 223 ? 17.374 3.265 -4.632 1.00 63.81 223 ASN A N 1
ATOM 1788 C CA . ASN A 1 223 ? 18.259 4.189 -5.330 1.00 63.81 223 ASN A CA 1
ATOM 1789 C C . ASN A 1 223 ? 17.590 4.544 -6.661 1.00 63.81 223 ASN A C 1
ATOM 1791 O O . ASN A 1 223 ? 17.386 3.653 -7.486 1.00 63.81 223 ASN A O 1
ATOM 1795 N N . LEU A 1 224 ? 17.242 5.813 -6.874 1.00 62.00 224 LEU A N 1
ATOM 1796 C CA . LEU A 1 224 ? 16.791 6.280 -8.184 1.00 62.00 224 LEU A CA 1
ATOM 1797 C C . LEU A 1 224 ? 18.003 6.766 -9.007 1.00 62.00 224 LEU A C 1
ATOM 1799 O O . LEU A 1 224 ? 18.881 7.420 -8.438 1.00 62.00 224 LEU A O 1
ATOM 1803 N N . PRO A 1 225 ? 18.066 6.494 -10.325 1.00 57.56 225 PRO A N 1
ATOM 1804 C CA . PRO A 1 225 ? 19.120 6.957 -11.240 1.00 57.56 225 PRO A CA 1
ATOM 1805 C C . PRO A 1 225 ? 19.466 8.452 -11.227 1.00 57.56 225 PRO A C 1
ATOM 1807 O O . PRO A 1 225 ? 20.566 8.815 -11.630 1.00 57.56 225 PRO A O 1
ATOM 1810 N N . SER A 1 226 ? 18.611 9.321 -10.684 1.00 58.97 226 SER A N 1
ATOM 1811 C CA . SER A 1 226 ? 18.942 10.723 -10.370 1.00 58.97 226 SER A CA 1
ATOM 1812 C C . SER A 1 226 ? 19.957 10.901 -9.220 1.00 58.97 226 SER A C 1
ATOM 1814 O O . SER A 1 226 ? 20.159 12.016 -8.743 1.00 58.97 226 SER A O 1
ATOM 1816 N N . GLY A 1 227 ? 20.551 9.813 -8.712 1.00 58.25 227 GLY A N 1
ATOM 1817 C CA . GLY A 1 227 ? 21.402 9.783 -7.516 1.00 58.25 227 GLY A CA 1
ATOM 1818 C C . GLY A 1 227 ? 20.623 9.945 -6.204 1.00 58.25 227 GLY A C 1
ATOM 1819 O O . GLY A 1 227 ? 21.186 9.810 -5.117 1.00 58.25 227 GLY A O 1
ATOM 1820 N N . ALA A 1 228 ? 19.321 10.222 -6.284 1.00 59.53 228 ALA A N 1
ATOM 1821 C CA . ALA A 1 228 ? 18.489 10.506 -5.135 1.00 59.53 228 ALA A CA 1
ATOM 1822 C C . ALA A 1 228 ? 17.949 9.212 -4.512 1.00 59.53 228 ALA A C 1
ATOM 1824 O O . ALA A 1 228 ? 17.062 8.541 -5.044 1.00 59.53 228 ALA A O 1
ATOM 1825 N N . VAL A 1 229 ? 18.470 8.878 -3.333 1.00 62.31 229 VAL A N 1
ATOM 1826 C CA . VAL A 1 229 ? 17.920 7.811 -2.494 1.00 62.31 229 VAL A CA 1
ATOM 1827 C C . VAL A 1 229 ? 16.592 8.288 -1.909 1.00 62.31 229 VAL A C 1
ATOM 1829 O O . VAL A 1 229 ? 16.567 9.277 -1.170 1.00 62.31 229 VAL A O 1
ATOM 1832 N N . ILE A 1 230 ? 15.495 7.566 -2.164 1.00 64.19 230 ILE A N 1
ATOM 1833 C CA . ILE A 1 230 ? 14.259 7.773 -1.397 1.00 64.19 230 ILE A CA 1
ATOM 1834 C C . ILE A 1 230 ? 14.572 7.398 0.054 1.00 64.19 230 ILE A C 1
ATOM 1836 O O . ILE A 1 230 ? 14.687 6.216 0.387 1.00 64.19 230 ILE A O 1
ATOM 1840 N N . ARG A 1 231 ? 14.713 8.406 0.925 1.00 61.69 231 ARG A N 1
ATOM 1841 C CA . ARG A 1 231 ? 14.871 8.207 2.369 1.00 61.69 231 ARG A CA 1
ATOM 1842 C C . ARG A 1 231 ? 13.565 7.649 2.925 1.00 61.69 231 ARG A C 1
ATOM 1844 O O . ARG A 1 231 ? 12.620 8.376 3.227 1.00 61.69 231 ARG A O 1
ATOM 1851 N N . ILE A 1 232 ? 13.506 6.325 3.010 1.00 62.38 232 ILE A N 1
ATOM 1852 C CA . ILE A 1 232 ? 12.432 5.614 3.687 1.00 62.38 232 ILE A CA 1
ATOM 1853 C C . ILE A 1 232 ? 12.534 5.951 5.176 1.00 62.38 232 ILE A C 1
ATOM 1855 O O . ILE A 1 232 ? 13.575 5.725 5.790 1.00 62.38 232 ILE A O 1
ATOM 1859 N N . GLY A 1 233 ? 11.462 6.511 5.743 1.00 60.56 233 GLY A N 1
ATOM 1860 C CA . GLY A 1 233 ? 11.421 6.882 7.153 1.00 60.56 233 GLY A CA 1
ATOM 1861 C C . GLY A 1 233 ? 11.612 5.689 8.093 1.00 60.56 233 GLY A C 1
ATOM 1862 O O . GLY A 1 233 ? 11.554 4.521 7.682 1.00 60.56 233 GLY A O 1
ATOM 1863 N N . VAL A 1 234 ? 11.809 5.999 9.378 1.00 59.38 234 VAL A N 1
ATOM 1864 C CA . VAL A 1 234 ? 11.931 5.008 10.461 1.00 59.38 234 VAL A CA 1
ATOM 1865 C C . VAL A 1 234 ? 10.813 3.966 10.350 1.00 59.38 234 VAL A C 1
ATOM 1867 O O . VAL A 1 234 ? 9.680 4.283 9.976 1.00 59.38 234 VAL A O 1
ATOM 1870 N N . MET A 1 235 ? 11.133 2.704 10.642 1.00 55.00 235 MET A N 1
ATOM 1871 C CA . MET A 1 235 ? 10.130 1.643 10.629 1.00 55.00 235 MET A CA 1
ATOM 1872 C C . MET A 1 235 ? 8.952 1.961 11.569 1.00 55.00 235 MET A C 1
ATOM 1874 O O . MET A 1 235 ? 9.135 2.660 12.572 1.00 55.00 235 MET A O 1
ATOM 1878 N N . PRO A 1 236 ? 7.756 1.396 11.311 1.00 58.62 236 PRO A N 1
ATOM 1879 C CA . PRO A 1 236 ? 6.840 1.109 12.410 1.00 58.62 236 PRO A CA 1
ATOM 1880 C C . PRO A 1 236 ? 7.603 0.354 13.510 1.00 58.62 236 PRO A C 1
ATOM 1882 O O . PRO A 1 236 ? 8.526 -0.395 13.191 1.00 58.62 236 PRO A O 1
ATOM 1885 N N . GLN A 1 237 ? 7.267 0.528 14.790 1.00 56.69 237 GLN A N 1
ATOM 1886 C CA . GLN A 1 237 ? 7.976 -0.200 15.851 1.00 56.69 237 GLN A CA 1
ATOM 1887 C C . GLN A 1 237 ? 7.712 -1.704 15.702 1.00 56.69 237 GLN A C 1
ATOM 1889 O O . GLN A 1 237 ? 6.633 -2.175 16.057 1.00 56.69 237 GLN A O 1
ATOM 1894 N N . VAL A 1 238 ? 8.670 -2.431 15.118 1.00 57.75 238 VAL A N 1
ATOM 1895 C CA . VAL A 1 238 ? 8.574 -3.875 14.897 1.00 57.75 238 VAL A CA 1
ATOM 1896 C C . VAL A 1 238 ? 9.068 -4.596 16.136 1.00 57.75 238 VAL A C 1
ATOM 1898 O O . VAL A 1 238 ? 10.227 -4.459 16.519 1.00 57.75 238 VAL A O 1
ATOM 1901 N N . TYR A 1 239 ? 8.196 -5.420 16.700 1.00 55.78 239 TYR A N 1
ATOM 1902 C CA . TYR A 1 239 ? 8.568 -6.448 17.655 1.00 55.78 239 TYR A CA 1
ATOM 1903 C C . TYR A 1 239 ? 8.435 -7.789 16.940 1.00 55.78 239 TYR A C 1
ATOM 1905 O O . TYR A 1 239 ? 7.335 -8.224 16.589 1.00 55.78 239 TYR A O 1
ATOM 1913 N N . SER A 1 240 ? 9.564 -8.455 16.705 1.00 55.16 240 SER A N 1
ATOM 1914 C CA . SER A 1 240 ? 9.553 -9.882 16.404 1.00 55.16 240 SER A CA 1
ATOM 1915 C C . SER A 1 240 ? 9.098 -10.610 17.665 1.00 55.16 240 SER A C 1
ATOM 1917 O O . SER A 1 240 ? 9.870 -10.716 18.622 1.00 55.16 240 SER A O 1
ATOM 1919 N N . LEU A 1 241 ? 7.863 -11.118 17.680 1.00 48.28 241 LEU A N 1
ATOM 1920 C CA . LEU A 1 241 ? 7.399 -12.032 18.726 1.00 48.28 241 LEU A CA 1
ATOM 1921 C C . LEU A 1 241 ? 8.015 -13.412 18.466 1.00 48.28 241 LEU A C 1
ATOM 1923 O O . LEU A 1 241 ? 7.354 -14.355 18.044 1.00 48.28 241 LEU A O 1
ATOM 1927 N N . GLY A 1 242 ? 9.332 -13.483 18.673 1.00 44.38 242 GLY A N 1
ATOM 1928 C CA . GLY A 1 242 ? 10.157 -14.673 18.519 1.00 44.38 242 GLY A CA 1
ATOM 1929 C C . GLY A 1 242 ? 9.890 -15.666 19.642 1.00 44.38 242 GLY A C 1
ATOM 1930 O O . GLY A 1 242 ? 10.674 -15.773 20.579 1.00 44.38 242 GLY A O 1
ATOM 1931 N N . GLY A 1 243 ? 8.773 -16.377 19.540 1.00 46.19 243 GLY A N 1
ATOM 1932 C CA . GLY A 1 243 ? 8.429 -17.518 20.376 1.00 46.19 243 GLY A CA 1
ATOM 1933 C C . GLY A 1 243 ? 8.015 -18.695 19.501 1.00 46.19 243 GLY A C 1
ATOM 1934 O O . GLY A 1 243 ? 7.398 -18.508 18.453 1.00 46.19 243 GLY A O 1
ATOM 1935 N N . PHE A 1 244 ? 8.345 -19.914 19.929 1.00 47.12 244 PHE A N 1
ATOM 1936 C CA . PHE A 1 244 ? 7.812 -21.119 19.296 1.00 47.12 244 PHE A CA 1
ATOM 1937 C C . PHE A 1 244 ? 6.285 -21.114 19.397 1.00 47.12 244 PHE A C 1
ATOM 1939 O O . PHE A 1 244 ? 5.728 -21.103 20.496 1.00 47.12 244 PHE A O 1
ATOM 1946 N N . THR A 1 245 ? 5.604 -21.162 18.253 1.00 48.81 245 THR A N 1
ATOM 1947 C CA . THR A 1 245 ? 4.180 -21.504 18.229 1.00 48.81 245 THR A CA 1
ATOM 1948 C C . THR A 1 245 ? 4.032 -23.023 18.321 1.00 48.81 245 THR A C 1
ATOM 1950 O O . THR A 1 245 ? 4.929 -23.764 17.912 1.00 48.81 245 THR A O 1
ATOM 1953 N N . ALA A 1 246 ? 2.876 -23.509 18.780 1.00 39.75 246 ALA A N 1
ATOM 1954 C CA . ALA A 1 246 ? 2.560 -24.944 18.792 1.00 39.75 246 ALA A CA 1
ATOM 1955 C C . ALA A 1 246 ? 2.516 -25.596 17.387 1.00 39.75 246 ALA A C 1
ATOM 1957 O O . ALA A 1 246 ? 2.371 -26.810 17.286 1.00 39.75 246 ALA A O 1
ATOM 1958 N N . TRP A 1 247 ? 2.658 -24.801 16.320 1.00 44.72 247 TRP A N 1
ATOM 1959 C CA . TRP A 1 247 ? 2.630 -25.224 14.918 1.00 44.72 247 TRP A CA 1
ATOM 1960 C C . TRP A 1 247 ? 3.973 -25.022 14.190 1.00 44.72 247 TRP A C 1
ATOM 1962 O O . TRP A 1 247 ? 4.078 -25.339 13.008 1.00 44.72 247 TRP A O 1
ATOM 1972 N N . GLY A 1 248 ? 5.010 -24.528 14.882 1.00 48.38 248 GLY A N 1
ATOM 1973 C CA . GLY A 1 248 ? 6.371 -24.402 14.352 1.00 48.38 248 GLY A CA 1
ATOM 1974 C C . GLY A 1 248 ? 6.941 -22.978 14.333 1.00 48.38 248 GLY A C 1
ATOM 1975 O O . GLY A 1 248 ? 6.501 -22.084 15.065 1.00 48.38 248 GLY A O 1
ATOM 1976 N N . LEU A 1 249 ? 7.976 -22.808 13.503 1.00 50.78 249 LEU A N 1
ATOM 1977 C CA . LEU A 1 249 ? 8.841 -21.628 13.397 1.00 50.78 249 LEU A CA 1
ATOM 1978 C C . LEU A 1 249 ? 8.519 -20.807 12.133 1.00 50.78 249 LEU A C 1
ATOM 1980 O O . LEU A 1 249 ? 9.085 -21.060 11.072 1.00 50.78 249 LEU A O 1
ATOM 1984 N N . LEU A 1 250 ? 7.659 -19.789 12.253 1.00 51.28 250 LEU A N 1
ATOM 1985 C CA . LEU A 1 250 ? 7.538 -18.703 11.267 1.00 51.28 250 LEU A CA 1
ATOM 1986 C C . LEU A 1 250 ? 7.367 -17.329 11.956 1.00 51.28 250 LEU A C 1
ATOM 1988 O O . LEU A 1 250 ? 6.868 -17.267 13.082 1.00 51.28 250 LEU A O 1
ATOM 1992 N N . PRO A 1 251 ? 7.829 -16.225 11.332 1.00 53.31 251 PRO A N 1
ATOM 1993 C CA . PRO A 1 251 ? 8.087 -14.970 12.034 1.00 53.31 251 PRO A CA 1
ATOM 1994 C C . PRO A 1 251 ? 6.899 -13.997 11.981 1.00 53.31 251 PRO A C 1
ATOM 1996 O O . PRO A 1 251 ? 6.850 -13.106 11.134 1.00 53.31 251 PRO A O 1
ATOM 1999 N N . ALA A 1 252 ? 5.984 -14.102 12.947 1.00 63.53 252 ALA A N 1
ATOM 2000 C CA . ALA A 1 252 ? 4.945 -13.093 13.148 1.00 63.53 252 ALA A CA 1
ATOM 2001 C C . ALA A 1 252 ? 5.568 -11.727 13.519 1.00 63.53 252 ALA A C 1
ATOM 2003 O O . ALA A 1 252 ? 6.004 -11.495 14.652 1.00 63.53 252 ALA A O 1
ATOM 2004 N N . CYS A 1 253 ? 5.611 -10.803 12.558 1.00 80.75 253 CYS A N 1
ATOM 2005 C CA . CYS A 1 253 ? 6.123 -9.449 12.757 1.00 80.75 253 CYS A CA 1
ATOM 2006 C C . CYS A 1 253 ? 4.992 -8.521 13.215 1.00 80.75 253 CYS A C 1
ATOM 2008 O O . CYS A 1 253 ? 4.187 -8.064 12.400 1.00 80.75 253 CYS A O 1
ATOM 2010 N N . ALA A 1 254 ? 4.941 -8.227 14.517 1.00 83.62 254 ALA A N 1
ATOM 2011 C CA . ALA A 1 254 ? 4.023 -7.245 15.085 1.00 83.62 254 ALA A CA 1
ATOM 2012 C C . ALA A 1 254 ? 4.567 -5.822 14.881 1.00 83.62 254 ALA A C 1
ATOM 2014 O O . ALA A 1 254 ? 5.747 -5.574 15.127 1.00 83.62 254 ALA A O 1
ATOM 2015 N N . PHE A 1 255 ? 3.727 -4.885 14.435 1.00 86.69 255 PHE A N 1
ATOM 2016 C CA . PHE A 1 255 ? 4.129 -3.512 14.128 1.00 86.69 255 PHE A CA 1
ATOM 2017 C C . PHE A 1 255 ? 3.012 -2.481 14.375 1.00 86.69 255 PHE A C 1
ATOM 2019 O O . PHE A 1 255 ? 1.838 -2.755 14.137 1.00 86.69 255 PHE A O 1
ATOM 2026 N N . GLN A 1 256 ? 3.367 -1.266 14.807 1.00 85.88 256 GLN A N 1
ATOM 2027 C CA . GLN A 1 256 ? 2.455 -0.107 14.821 1.00 85.88 256 GLN A CA 1
ATOM 2028 C C . GLN A 1 256 ? 2.752 0.819 13.647 1.00 85.88 256 GLN A C 1
ATOM 2030 O O . GLN A 1 256 ? 3.859 1.360 13.586 1.00 85.88 256 GLN A O 1
ATOM 2035 N N . PHE A 1 257 ? 1.805 1.068 12.735 1.00 84.88 257 PHE A N 1
ATOM 2036 C CA . PHE A 1 257 ? 2.119 1.967 11.622 1.00 84.88 257 PHE A CA 1
ATOM 2037 C C . PHE A 1 257 ? 2.367 3.408 12.086 1.00 84.88 257 PHE A C 1
ATOM 2039 O O . PHE A 1 257 ? 1.646 3.974 12.910 1.00 84.88 257 PHE A O 1
ATOM 2046 N N . LYS A 1 258 ? 3.405 3.987 11.487 1.00 83.75 258 LYS A N 1
ATOM 2047 C CA . LYS A 1 258 ? 3.739 5.406 11.473 1.00 83.75 258 LYS A CA 1
ATOM 2048 C C . LYS A 1 258 ? 3.875 5.761 9.996 1.00 83.75 258 LYS A C 1
ATOM 2050 O O . LYS A 1 258 ? 4.641 5.112 9.285 1.00 83.75 258 LYS A O 1
ATOM 2055 N N . GLY A 1 259 ? 3.062 6.691 9.520 1.00 82.00 259 GLY A N 1
ATOM 2056 C CA . GLY A 1 259 ? 2.904 6.943 8.092 1.00 82.00 259 GLY A CA 1
ATOM 2057 C C . GLY A 1 259 ? 2.134 8.221 7.812 1.00 82.00 259 GLY A C 1
ATOM 2058 O O . GLY A 1 259 ? 1.743 8.932 8.742 1.00 82.00 259 GLY A O 1
ATOM 2059 N N . TRP A 1 260 ? 1.909 8.476 6.529 1.00 87.44 260 TRP A N 1
ATOM 2060 C CA . TRP A 1 260 ? 1.293 9.693 6.024 1.00 87.44 260 TRP A CA 1
ATOM 2061 C C . TRP A 1 260 ? 0.086 9.372 5.141 1.00 87.44 260 TRP A C 1
ATOM 2063 O O . TRP A 1 260 ? -0.093 8.259 4.640 1.00 87.44 260 TRP A O 1
ATOM 2073 N N . TRP A 1 261 ? -0.789 10.362 5.004 1.00 91.06 261 TRP A N 1
ATOM 2074 C CA . TRP A 1 261 ? -1.985 10.294 4.180 1.00 91.06 261 TRP A CA 1
ATOM 2075 C C . TRP A 1 261 ? -2.348 11.697 3.686 1.00 91.06 261 TRP A C 1
ATOM 2077 O O . TRP A 1 261 ? -2.225 12.676 4.427 1.00 91.06 261 TRP A O 1
ATOM 2087 N N . LYS A 1 262 ? -2.859 11.793 2.458 1.00 90.50 262 LYS A N 1
ATOM 2088 C CA . LYS A 1 262 ? -3.423 13.031 1.897 1.00 90.50 262 LYS A CA 1
ATOM 2089 C C . LYS A 1 262 ? -4.716 12.714 1.159 1.00 90.50 262 LYS A C 1
ATOM 2091 O O . LYS A 1 262 ? -4.732 11.904 0.233 1.00 90.50 262 LYS A O 1
ATOM 2096 N N . SER A 1 263 ? -5.815 13.329 1.587 1.00 90.94 263 SER A N 1
ATOM 2097 C CA . SER A 1 263 ? -7.077 13.323 0.851 1.00 90.94 263 SER A CA 1
ATOM 2098 C C . SER A 1 263 ? -6.995 14.371 -0.255 1.00 90.94 263 SER A C 1
ATOM 2100 O O . SER A 1 263 ? -6.934 15.566 0.014 1.00 90.94 263 SER A O 1
ATOM 2102 N N . TYR A 1 264 ? -7.007 13.940 -1.514 1.00 86.19 264 TYR A N 1
ATOM 2103 C CA . TYR A 1 264 ? -6.965 14.880 -2.632 1.00 86.19 264 TYR A CA 1
ATOM 2104 C C . TYR A 1 264 ? -8.335 15.540 -2.800 1.00 86.19 264 TYR A C 1
ATOM 2106 O O . TYR A 1 264 ? -9.375 14.864 -2.799 1.00 86.19 264 TYR A O 1
ATOM 2114 N N . ALA A 1 265 ? -8.353 16.871 -2.902 1.00 80.44 265 ALA A N 1
ATOM 2115 C CA . ALA A 1 265 ? -9.582 17.653 -2.970 1.00 80.44 265 ALA A CA 1
ATOM 2116 C C . ALA A 1 265 ? -10.372 17.297 -4.236 1.00 80.44 265 ALA A C 1
ATOM 2118 O O . ALA A 1 265 ? -11.473 16.745 -4.138 1.00 80.44 265 ALA A O 1
ATOM 2119 N N . LYS A 1 266 ? -9.747 17.520 -5.398 1.00 83.94 266 LYS A N 1
ATOM 2120 C CA . LYS A 1 266 ? -10.347 17.426 -6.738 1.00 83.94 266 LYS A CA 1
ATOM 2121 C C . LYS A 1 266 ? -10.529 15.981 -7.239 1.00 83.94 266 LYS A C 1
ATOM 2123 O O . LYS A 1 266 ? -11.400 15.725 -8.062 1.00 83.94 266 LYS A O 1
ATOM 2128 N N . SER A 1 267 ? -9.758 15.024 -6.710 1.00 78.06 267 SER A N 1
ATOM 2129 C CA . SER A 1 267 ? -9.611 13.674 -7.298 1.00 78.06 267 SER A CA 1
ATOM 2130 C C . SER A 1 267 ? -10.355 12.536 -6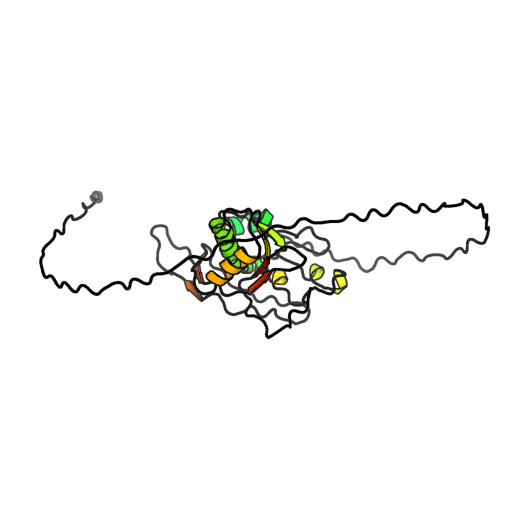.577 1.00 78.06 267 SER A C 1
ATOM 2132 O O . SER A 1 267 ? -10.289 11.391 -7.018 1.00 78.06 267 SER A O 1
ATOM 2134 N N . ASN A 1 268 ? -11.044 12.825 -5.466 1.00 88.12 268 ASN A N 1
ATOM 2135 C CA . ASN A 1 268 ? -11.798 11.862 -4.640 1.00 88.12 268 ASN A CA 1
ATOM 2136 C C . ASN A 1 268 ? -11.057 10.539 -4.319 1.00 88.12 268 ASN A C 1
ATOM 2138 O O . ASN A 1 268 ? -11.624 9.447 -4.411 1.00 88.12 268 ASN A O 1
ATOM 2142 N N . PHE A 1 269 ? -9.785 10.642 -3.930 1.00 93.81 269 PHE A N 1
ATOM 2143 C CA . PHE A 1 269 ? -9.002 9.527 -3.399 1.00 93.81 269 PHE A CA 1
ATOM 2144 C C . PHE A 1 269 ? -8.168 9.955 -2.186 1.00 93.81 269 PHE A C 1
ATOM 2146 O O . PHE A 1 269 ? -7.939 11.146 -1.949 1.00 93.81 269 PHE A O 1
ATOM 2153 N N . VAL A 1 270 ? -7.729 8.965 -1.415 1.00 95.31 270 VAL A N 1
ATOM 2154 C CA . VAL A 1 270 ? -6.753 9.098 -0.333 1.00 95.31 270 VAL A CA 1
ATOM 2155 C C . VAL A 1 270 ? -5.453 8.461 -0.809 1.00 95.31 270 VAL A C 1
ATOM 2157 O O . VAL A 1 270 ? -5.433 7.291 -1.186 1.00 95.31 270 VAL A O 1
ATOM 2160 N N . HIS A 1 271 ? -4.372 9.230 -0.807 1.00 94.50 271 HIS A N 1
ATOM 2161 C CA . HIS A 1 271 ? -3.025 8.674 -0.839 1.00 94.50 271 HIS A CA 1
ATOM 2162 C C . HIS A 1 271 ? -2.680 8.187 0.565 1.00 94.50 271 HIS A C 1
ATOM 2164 O O . HIS A 1 271 ? -2.943 8.911 1.528 1.00 94.50 271 HIS A O 1
ATOM 2170 N N . PHE A 1 272 ? -2.104 6.995 0.691 1.00 93.88 272 PHE A N 1
ATOM 2171 C CA . PHE A 1 272 ? -1.663 6.443 1.970 1.00 93.88 272 PHE A CA 1
ATOM 2172 C C . PHE A 1 272 ? -0.360 5.656 1.820 1.00 93.88 272 PHE A C 1
ATOM 2174 O O . PHE A 1 272 ? -0.212 4.836 0.909 1.00 93.88 272 PHE A O 1
ATOM 2181 N N . ASP A 1 273 ? 0.565 5.879 2.751 1.00 90.56 273 ASP A N 1
ATOM 2182 C CA . ASP A 1 273 ? 1.826 5.156 2.845 1.00 90.56 273 ASP A CA 1
ATOM 2183 C C . ASP A 1 273 ? 2.281 5.001 4.313 1.00 90.56 273 ASP A C 1
ATOM 2185 O O . ASP A 1 273 ? 2.013 5.842 5.171 1.00 90.56 273 ASP A O 1
ATOM 2189 N N . THR A 1 274 ? 3.018 3.929 4.617 1.00 82.94 274 THR A N 1
ATOM 2190 C CA . THR A 1 274 ? 3.565 3.669 5.965 1.00 82.94 274 THR A CA 1
ATOM 2191 C C . THR A 1 274 ? 5.048 4.049 6.102 1.00 82.94 274 THR A C 1
ATOM 2193 O O . THR A 1 274 ? 5.830 3.303 6.702 1.00 82.94 274 THR A O 1
ATOM 2196 N N . ARG A 1 275 ? 5.492 5.135 5.461 1.00 72.44 275 ARG A N 1
ATOM 2197 C CA . ARG A 1 275 ? 6.890 5.614 5.462 1.00 72.44 275 ARG A CA 1
ATOM 2198 C C . ARG A 1 275 ? 7.024 7.101 5.771 1.00 72.44 275 ARG A C 1
ATOM 2200 O O . ARG A 1 275 ? 8.054 7.481 6.325 1.00 72.44 275 ARG A O 1
ATOM 2207 N N . GLY A 1 276 ? 6.029 7.911 5.423 1.00 58.31 276 GLY A N 1
ATOM 2208 C CA . GLY A 1 276 ? 6.042 9.351 5.626 1.00 58.31 276 GLY A CA 1
ATOM 2209 C C . GLY A 1 276 ? 6.018 9.750 7.101 1.00 58.31 276 GLY A C 1
ATOM 2210 O O . GLY A 1 276 ? 5.024 9.577 7.806 1.00 58.31 276 GLY A O 1
ATOM 2211 N N . GLU A 1 277 ? 7.096 10.384 7.549 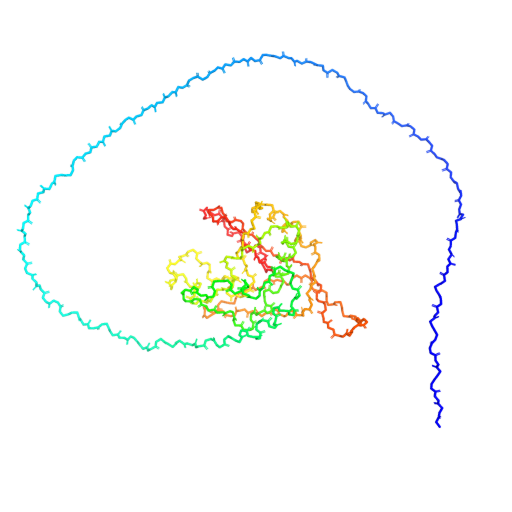1.00 56.53 277 GLU A N 1
ATOM 2212 C CA . GLU A 1 277 ? 6.936 11.608 8.337 1.00 56.53 277 GLU A CA 1
ATOM 2213 C C . GLU A 1 277 ? 6.587 12.741 7.355 1.00 56.53 277 GLU A C 1
ATOM 2215 O O . GLU A 1 277 ? 6.980 12.662 6.189 1.00 56.53 277 GLU A O 1
ATOM 2220 N N . LYS A 1 278 ? 5.859 13.792 7.775 1.00 57.53 278 LYS A N 1
ATOM 2221 C CA . LYS A 1 278 ? 5.646 14.953 6.890 1.00 57.53 278 LYS A CA 1
ATOM 2222 C C . LYS A 1 278 ? 7.010 15.607 6.651 1.00 57.53 278 LYS A C 1
ATOM 2224 O O . LYS A 1 278 ? 7.536 16.260 7.551 1.00 57.53 278 LYS A O 1
ATOM 2229 N N . LEU A 1 279 ? 7.570 15.411 5.454 1.00 50.88 279 LEU A N 1
ATOM 2230 C CA . LEU A 1 279 ? 8.722 16.175 4.976 1.00 50.88 279 LEU A CA 1
ATOM 2231 C C . LEU A 1 279 ? 8.384 17.666 5.119 1.00 50.88 279 LEU A C 1
ATOM 2233 O O . LEU A 1 279 ? 7.253 18.080 4.853 1.00 50.88 279 LEU A O 1
ATOM 2237 N N . GLY A 1 280 ? 9.327 18.422 5.682 1.00 44.09 280 GLY A N 1
ATOM 2238 C CA . GLY A 1 280 ? 9.039 19.684 6.360 1.00 44.09 280 GLY A CA 1
ATOM 2239 C C . GLY A 1 280 ? 8.329 20.698 5.469 1.00 44.09 280 GLY A C 1
ATOM 2240 O O . GLY A 1 280 ? 8.937 21.217 4.542 1.00 44.09 280 GLY A O 1
ATOM 2241 N N . SER A 1 281 ? 7.062 20.975 5.794 1.00 41.09 281 SER A N 1
ATOM 2242 C CA . SER A 1 281 ? 6.266 22.090 5.265 1.00 41.09 281 SER A CA 1
ATOM 2243 C C . SER A 1 281 ? 6.458 22.400 3.773 1.00 41.09 281 SER A C 1
ATOM 2245 O O . SER A 1 281 ? 6.695 23.551 3.413 1.00 41.09 281 SER A O 1
ATOM 2247 N N . GLU A 1 282 ? 6.239 21.413 2.898 1.00 47.19 282 GLU A N 1
ATOM 2248 C CA . GLU A 1 282 ? 5.579 21.755 1.634 1.00 47.19 282 GLU A CA 1
ATOM 2249 C C . GLU A 1 282 ? 4.238 22.410 2.004 1.00 47.19 282 GLU A C 1
ATOM 2251 O O . GLU A 1 282 ? 3.411 21.819 2.717 1.00 47.19 282 GLU A O 1
ATOM 2256 N N . THR A 1 283 ? 4.088 23.677 1.620 1.00 44.94 283 THR A N 1
ATOM 2257 C CA . THR A 1 283 ? 2.843 24.430 1.742 1.00 44.94 283 THR A CA 1
ATOM 2258 C C . THR A 1 283 ? 1.851 23.851 0.751 1.00 44.94 283 THR A C 1
ATOM 2260 O O . THR A 1 283 ? 2.101 23.828 -0.451 1.00 44.94 283 THR A O 1
ATOM 2263 N N . ASP A 1 284 ? 0.736 23.348 1.274 1.00 45.97 284 ASP A N 1
ATOM 2264 C CA . ASP A 1 284 ? -0.344 22.756 0.494 1.00 45.97 284 ASP A CA 1
ATOM 2265 C C . ASP A 1 284 ? -1.127 23.860 -0.262 1.00 45.97 284 ASP A C 1
ATOM 2267 O O . ASP A 1 284 ? -2.250 24.184 0.112 1.00 45.97 284 ASP A O 1
ATOM 2271 N N . GLU A 1 285 ? -0.527 24.461 -1.299 1.00 46.31 285 GLU A N 1
ATOM 2272 C CA . GLU A 1 285 ? -1.240 25.304 -2.275 1.00 46.31 285 GLU A CA 1
ATOM 2273 C C . GLU A 1 285 ? -2.131 24.423 -3.187 1.00 46.31 285 GLU A C 1
ATOM 2275 O O . GLU A 1 285 ? -1.827 23.252 -3.433 1.00 46.31 285 GLU A O 1
ATOM 2280 N N . ASP A 1 286 ? -3.287 24.950 -3.609 1.00 43.66 286 ASP A N 1
ATOM 2281 C CA . ASP A 1 286 ? -4.485 24.149 -3.929 1.00 43.66 286 ASP A CA 1
ATOM 2282 C C . ASP A 1 286 ? -4.456 23.333 -5.244 1.00 43.66 286 ASP A C 1
ATOM 2284 O O . ASP A 1 286 ? -4.994 23.754 -6.278 1.00 43.66 286 ASP A O 1
ATOM 2288 N N . ASP A 1 287 ? -3.956 22.092 -5.172 1.00 43.59 287 ASP A N 1
ATOM 2289 C CA . ASP A 1 287 ? -3.943 21.085 -6.258 1.00 43.59 287 ASP A CA 1
ATOM 2290 C C . ASP A 1 287 ? -5.016 19.965 -6.152 1.00 43.59 287 ASP A C 1
ATOM 2292 O O . ASP A 1 287 ? -5.305 19.434 -5.053 1.00 43.59 287 ASP A O 1
#

Radius of gyration: 32.42 Å; chains: 1; bounding box: 65×90×111 Å